Protein AF-A0A1B8J8S8-F1 (afdb_monomer_lite)

Structure (mmCIF, N/CA/C/O backbone):
data_AF-A0A1B8J8S8-F1
#
_entry.id   AF-A0A1B8J8S8-F1
#
loop_
_atom_site.group_PDB
_atom_site.id
_atom_site.type_symbol
_atom_site.label_atom_id
_atom_site.label_alt_id
_atom_site.label_comp_id
_atom_site.label_asym_id
_atom_site.label_entity_id
_atom_site.label_seq_id
_atom_site.pdbx_PDB_ins_code
_atom_site.Cartn_x
_atom_site.Cartn_y
_atom_site.Cartn_z
_atom_site.occupancy
_atom_site.B_iso_or_equiv
_atom_site.auth_seq_id
_atom_site.auth_comp_id
_atom_site.auth_asym_id
_atom_site.auth_atom_id
_atom_site.pdbx_PDB_model_num
ATOM 1 N N . MET A 1 1 ? 24.302 -2.175 -7.376 1.00 50.53 1 MET A N 1
ATOM 2 C CA . MET A 1 1 ? 23.815 -1.802 -8.724 1.00 50.53 1 MET A CA 1
ATOM 3 C C . MET A 1 1 ? 22.456 -1.138 -8.539 1.00 50.53 1 MET A C 1
ATOM 5 O O . MET A 1 1 ? 21.656 -1.695 -7.802 1.00 50.53 1 MET A O 1
ATOM 9 N N . MET A 1 2 ? 22.209 0.061 -9.077 1.00 64.69 2 MET A N 1
ATOM 10 C CA . MET A 1 2 ? 20.895 0.712 -8.927 1.00 64.69 2 MET A CA 1
ATOM 11 C C . MET A 1 2 ? 19.840 -0.065 -9.725 1.00 64.69 2 MET A C 1
ATOM 13 O O . MET A 1 2 ? 20.006 -0.259 -10.931 1.00 64.69 2 MET A O 1
ATOM 17 N N . ARG A 1 3 ? 18.771 -0.523 -9.061 1.00 68.88 3 ARG A N 1
ATOM 18 C CA . ARG A 1 3 ? 17.641 -1.195 -9.716 1.00 68.88 3 ARG A CA 1
ATOM 19 C C . ARG A 1 3 ? 16.879 -0.163 -10.546 1.00 68.88 3 ARG A C 1
ATOM 21 O O . ARG A 1 3 ? 16.390 0.829 -10.008 1.00 68.88 3 ARG A O 1
ATOM 28 N N . LYS A 1 4 ? 16.818 -0.372 -11.862 1.00 71.00 4 LYS A N 1
ATOM 29 C CA . LYS A 1 4 ? 15.980 0.448 -12.743 1.00 71.00 4 LYS A CA 1
ATOM 30 C C . LYS A 1 4 ? 14.515 0.136 -12.455 1.00 71.00 4 LYS A C 1
ATOM 32 O O . LYS A 1 4 ? 14.157 -1.027 -12.291 1.00 71.00 4 LYS A O 1
ATOM 37 N N . ILE A 1 5 ? 13.691 1.177 -12.407 1.00 74.31 5 ILE A N 1
ATOM 38 C CA . ILE A 1 5 ? 12.241 1.037 -12.289 1.00 74.31 5 ILE A CA 1
ATOM 39 C C . ILE A 1 5 ? 11.708 0.609 -13.663 1.00 74.31 5 ILE A C 1
ATOM 41 O O . ILE A 1 5 ? 11.978 1.314 -14.642 1.00 74.31 5 ILE A O 1
ATOM 45 N N . PRO A 1 6 ? 11.010 -0.531 -13.778 1.00 73.06 6 PRO A N 1
ATOM 46 C CA . PRO A 1 6 ? 10.432 -0.950 -15.047 1.00 73.06 6 PRO A CA 1
ATOM 47 C C . PRO A 1 6 ? 9.287 -0.007 -15.465 1.00 73.06 6 PRO A C 1
ATOM 49 O O . PRO A 1 6 ? 8.653 0.622 -14.608 1.00 73.06 6 PRO A O 1
ATOM 52 N N . PRO A 1 7 ? 9.015 0.118 -16.777 1.00 76.19 7 PRO A N 1
ATOM 53 C CA . PRO A 1 7 ? 7.851 0.857 -17.251 1.00 76.19 7 PRO A CA 1
ATOM 54 C C . PRO A 1 7 ? 6.560 0.206 -16.741 1.00 76.19 7 PRO A C 1
ATOM 56 O O . PRO A 1 7 ? 6.511 -1.003 -16.519 1.00 76.19 7 PRO A O 1
ATOM 59 N N . ILE A 1 8 ? 5.513 1.014 -16.560 1.00 75.50 8 ILE A N 1
ATOM 60 C CA . ILE A 1 8 ? 4.176 0.489 -16.253 1.00 75.50 8 ILE A CA 1
ATOM 61 C C . ILE A 1 8 ? 3.610 -0.162 -17.513 1.00 75.50 8 ILE A C 1
ATOM 63 O O . ILE A 1 8 ? 3.874 0.311 -18.621 1.00 75.50 8 ILE A O 1
ATOM 67 N N . SER A 1 9 ? 2.816 -1.216 -17.335 1.00 79.88 9 SER A N 1
ATOM 68 C CA . SER A 1 9 ? 1.978 -1.761 -18.400 1.00 79.88 9 SER A CA 1
ATOM 69 C C . SER A 1 9 ? 1.062 -0.677 -18.983 1.00 79.88 9 SER A C 1
ATOM 71 O O . SER A 1 9 ? 0.613 0.232 -18.283 1.00 79.88 9 SER A O 1
ATOM 73 N N . SER A 1 10 ? 0.806 -0.747 -20.288 1.00 79.56 10 SER A N 1
ATOM 74 C CA . SER A 1 10 ? 0.058 0.279 -21.029 1.00 79.56 10 SER A CA 1
ATOM 75 C C . SER A 1 10 ? -1.427 0.348 -20.668 1.00 79.56 10 SER A C 1
ATOM 77 O O . SER A 1 10 ? -2.108 1.285 -21.072 1.00 79.56 10 SER A O 1
ATOM 79 N N . ASP A 1 11 ? -1.943 -0.669 -19.978 1.00 85.69 11 ASP A N 1
ATOM 80 C CA . ASP A 1 11 ? -3.330 -0.745 -19.516 1.00 85.69 11 ASP A CA 1
ATOM 81 C C . ASP A 1 11 ? -3.577 0.026 -18.211 1.00 85.69 11 ASP A C 1
ATOM 83 O O . ASP A 1 11 ? -4.728 0.301 -17.873 1.00 85.69 11 ASP A O 1
ATOM 87 N N . ALA A 1 12 ? -2.512 0.369 -17.484 1.00 89.69 12 ALA A N 1
ATOM 88 C CA . ALA A 1 12 ? -2.607 1.049 -16.209 1.00 89.69 12 ALA A CA 1
ATOM 89 C C . ALA A 1 12 ? -3.148 2.466 -16.402 1.00 89.69 12 ALA A C 1
ATOM 91 O O . ALA A 1 12 ? -2.562 3.292 -17.109 1.00 89.69 12 ALA A O 1
ATOM 92 N N . THR A 1 13 ? -4.266 2.758 -15.746 1.00 92.69 13 THR A N 1
ATOM 93 C CA . THR A 1 13 ? -4.941 4.048 -15.888 1.00 92.69 13 THR A CA 1
ATOM 94 C C . THR A 1 13 ? -4.636 4.920 -14.684 1.00 92.69 13 THR A C 1
ATOM 96 O O . THR A 1 13 ? -4.799 4.485 -13.545 1.00 92.69 13 THR A O 1
ATOM 99 N N . LEU A 1 14 ? -4.207 6.164 -14.918 1.00 94.81 14 LEU A N 1
ATOM 100 C CA . LEU A 1 14 ? -4.001 7.129 -13.839 1.00 94.81 14 LEU A CA 1
ATOM 101 C C . LEU A 1 14 ? -5.339 7.408 -13.139 1.00 94.81 14 LEU A C 1
ATOM 103 O O . LEU A 1 14 ? -6.253 7.980 -13.729 1.00 94.81 14 LEU A O 1
ATOM 107 N N . PHE A 1 15 ? -5.430 7.016 -11.874 1.00 94.38 15 PHE A N 1
ATOM 108 C CA . PHE A 1 15 ? -6.580 7.253 -11.009 1.00 94.38 15 PHE A CA 1
ATOM 109 C C . PHE A 1 15 ? -6.502 8.627 -10.342 1.00 94.38 15 PHE A C 1
ATOM 111 O O . PHE A 1 15 ? -7.477 9.376 -10.326 1.00 94.38 15 PHE A O 1
ATOM 118 N N . ALA A 1 16 ? -5.336 8.967 -9.791 1.00 94.88 16 ALA A N 1
ATOM 119 C CA . ALA A 1 16 ? -5.105 10.240 -9.123 1.00 94.88 16 ALA A CA 1
ATOM 120 C C . ALA A 1 16 ? -3.614 10.587 -9.091 1.00 94.88 16 ALA A C 1
ATOM 122 O O . ALA A 1 16 ? -2.759 9.703 -9.082 1.00 94.88 16 ALA A O 1
ATOM 123 N N . SER A 1 17 ? -3.313 11.881 -9.007 1.00 94.12 17 SER A N 1
ATOM 124 C CA . SER A 1 17 ? -1.974 12.390 -8.722 1.00 94.12 17 SER A CA 1
ATOM 125 C C . SER A 1 17 ? -2.051 13.439 -7.619 1.00 94.12 17 SER A C 1
ATOM 127 O O . SER A 1 17 ? -2.980 14.249 -7.592 1.00 94.12 17 SER A O 1
ATOM 129 N N . THR A 1 18 ? -1.107 13.409 -6.682 1.00 93.12 18 THR A N 1
ATOM 130 C CA . THR A 1 18 ? -1.009 14.388 -5.597 1.00 93.12 18 THR A CA 1
ATOM 131 C C . THR A 1 18 ? 0.443 14.662 -5.245 1.00 93.12 18 THR A C 1
ATOM 133 O O . THR A 1 18 ? 1.294 13.775 -5.302 1.00 93.12 18 THR A O 1
ATOM 136 N N . GLN A 1 19 ? 0.721 15.891 -4.821 1.00 91.44 19 GLN A N 1
ATOM 137 C CA . GLN A 1 19 ? 2.005 16.262 -4.248 1.00 91.44 19 GLN A CA 1
ATOM 138 C C . GLN A 1 19 ? 1.862 16.351 -2.731 1.00 91.44 19 GLN A C 1
ATOM 140 O O . GLN A 1 19 ? 0.927 16.968 -2.222 1.00 91.44 19 GLN A O 1
ATOM 145 N N . ALA A 1 20 ? 2.763 15.703 -2.004 1.00 87.12 20 ALA A N 1
ATOM 146 C CA . ALA A 1 20 ? 2.714 15.655 -0.553 1.00 87.12 20 ALA A CA 1
ATOM 147 C C . ALA A 1 20 ? 4.122 15.583 0.040 1.00 87.12 20 ALA A C 1
ATOM 149 O O . ALA A 1 20 ? 4.992 14.866 -0.458 1.00 87.12 20 ALA A O 1
ATOM 150 N N . GLY A 1 21 ? 4.341 16.329 1.123 1.00 86.44 21 GLY A N 1
ATOM 151 C CA . GLY A 1 21 ? 5.507 16.124 1.977 1.00 86.44 21 GLY A CA 1
ATOM 152 C C . GLY A 1 21 ? 5.387 14.801 2.730 1.00 86.44 21 GLY A C 1
ATOM 153 O O . GLY A 1 21 ? 4.287 14.286 2.929 1.00 86.44 21 GLY A O 1
ATOM 154 N N . VAL A 1 22 ? 6.521 14.265 3.175 1.00 77.81 22 VAL A N 1
ATOM 155 C CA . VAL A 1 22 ? 6.576 12.999 3.927 1.00 77.81 22 VAL A CA 1
ATOM 156 C C . VAL A 1 22 ? 5.701 13.033 5.184 1.00 77.81 22 VAL A C 1
ATOM 158 O O . VAL A 1 22 ? 5.100 12.024 5.539 1.00 77.81 22 VAL A O 1
ATOM 161 N N . GLU A 1 23 ? 5.578 14.200 5.820 1.00 80.19 23 GLU A N 1
ATOM 162 C CA . GLU A 1 23 ? 4.766 14.375 7.029 1.00 80.19 23 GLU A CA 1
ATOM 163 C C . GLU A 1 23 ? 3.258 14.520 6.768 1.00 80.19 23 GLU A C 1
ATOM 165 O O . GLU A 1 23 ? 2.471 14.449 7.707 1.00 80.19 23 GLU A O 1
ATOM 170 N N . ASN A 1 24 ? 2.821 14.715 5.517 1.00 87.25 24 ASN A N 1
ATOM 171 C CA . ASN A 1 24 ? 1.416 14.987 5.197 1.00 87.25 24 ASN A CA 1
ATOM 172 C C . ASN A 1 24 ? 0.899 14.092 4.063 1.00 87.25 24 ASN A C 1
ATOM 174 O O . ASN A 1 24 ? 0.662 14.549 2.946 1.00 87.25 24 ASN A O 1
ATOM 178 N N . LEU A 1 25 ? 0.715 12.804 4.366 1.00 93.19 25 LEU A N 1
ATOM 179 C CA . LEU A 1 25 ? 0.261 11.780 3.413 1.00 93.19 25 LEU A CA 1
ATOM 180 C C . LEU A 1 25 ? -1.239 11.460 3.508 1.00 93.19 25 LEU A C 1
ATOM 182 O O . LEU A 1 25 ? -1.736 10.583 2.805 1.00 93.19 25 LEU A O 1
ATOM 186 N N . ASP A 1 26 ? -1.990 12.189 4.329 1.00 92.62 26 ASP A N 1
ATOM 187 C CA . ASP A 1 26 ? -3.390 11.881 4.639 1.00 92.62 26 ASP A CA 1
ATOM 188 C C . ASP A 1 26 ? -4.312 11.897 3.412 1.00 92.62 26 ASP A C 1
ATOM 190 O O . ASP A 1 26 ? -5.173 11.029 3.263 1.00 92.62 26 ASP A O 1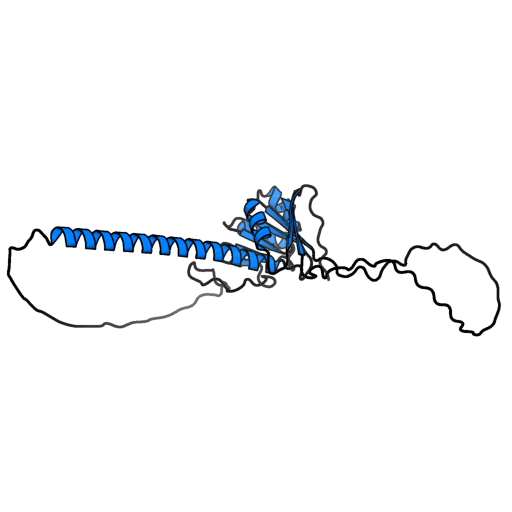
ATOM 194 N N . MET A 1 27 ? -4.137 12.868 2.508 1.00 93.00 27 MET A N 1
ATOM 195 C CA . MET A 1 27 ? -4.929 12.930 1.273 1.00 93.00 27 MET A CA 1
ATOM 196 C C . MET A 1 27 ? -4.617 11.751 0.345 1.00 93.00 27 MET A C 1
ATOM 198 O O . MET A 1 27 ? -5.530 11.155 -0.222 1.00 93.00 27 MET A O 1
ATOM 202 N N . LEU A 1 28 ? -3.340 11.378 0.229 1.00 96.25 28 LEU A N 1
ATOM 203 C CA . LEU A 1 28 ? -2.914 10.218 -0.551 1.00 96.25 28 LEU A CA 1
ATOM 204 C C . LEU A 1 28 ? -3.541 8.931 -0.004 1.00 96.25 28 LEU A C 1
ATOM 206 O O . LEU A 1 28 ? -4.107 8.160 -0.772 1.00 96.25 28 LEU A O 1
ATOM 210 N N . ILE A 1 29 ? -3.507 8.730 1.315 1.00 96.75 29 ILE A N 1
ATOM 211 C CA . ILE A 1 29 ? -4.096 7.553 1.966 1.00 96.75 29 ILE A CA 1
ATOM 212 C C . ILE A 1 29 ? -5.608 7.488 1.713 1.00 96.75 29 ILE A C 1
ATOM 214 O O . ILE A 1 29 ? -6.135 6.427 1.385 1.00 96.75 29 ILE A O 1
ATOM 218 N N . LYS A 1 30 ? -6.314 8.623 1.777 1.00 95.38 30 LYS A N 1
ATOM 219 C CA . LYS A 1 30 ? -7.746 8.682 1.437 1.00 95.38 30 LYS A CA 1
ATOM 220 C C . LYS A 1 30 ? -8.011 8.291 -0.017 1.00 95.38 30 LYS A C 1
ATOM 222 O O . LYS A 1 30 ? -8.957 7.551 -0.270 1.00 95.38 30 LYS A O 1
ATOM 227 N N . LEU A 1 31 ? -7.179 8.741 -0.958 1.00 96.69 31 LEU A N 1
ATOM 228 C CA . LEU A 1 31 ? -7.279 8.347 -2.368 1.00 96.69 31 LEU A CA 1
ATOM 229 C C . LEU A 1 31 ? -7.005 6.848 -2.561 1.00 96.69 31 LEU A C 1
ATOM 231 O O . LEU A 1 31 ? -7.722 6.192 -3.311 1.00 96.69 31 LEU A O 1
ATOM 235 N N . MET A 1 32 ? -6.022 6.290 -1.850 1.00 97.31 32 MET A N 1
ATOM 236 C CA . MET A 1 32 ? -5.747 4.851 -1.857 1.00 97.31 32 MET A CA 1
ATOM 237 C C . MET A 1 32 ? -6.961 4.047 -1.386 1.00 97.31 32 MET A C 1
ATOM 239 O O . MET A 1 32 ? -7.380 3.122 -2.074 1.00 97.31 32 MET A O 1
ATOM 243 N N . LEU A 1 33 ? -7.575 4.430 -0.264 1.00 95.94 33 LEU A N 1
ATOM 244 C CA . LEU A 1 33 ? -8.775 3.766 0.253 1.00 95.94 33 LEU A CA 1
ATOM 245 C C . LEU A 1 33 ? -9.971 3.919 -0.703 1.00 95.94 33 LEU A C 1
ATOM 247 O O . LEU A 1 33 ? -10.701 2.960 -0.941 1.00 95.94 33 LEU A O 1
ATOM 251 N N . ALA A 1 34 ? -10.143 5.101 -1.304 1.00 95.56 34 ALA A N 1
ATOM 252 C CA . ALA A 1 34 ? -11.209 5.371 -2.268 1.00 95.56 34 ALA A CA 1
ATOM 253 C C . ALA A 1 34 ? -11.059 4.596 -3.589 1.00 95.56 34 ALA A C 1
ATOM 255 O O . ALA A 1 34 ? -12.048 4.410 -4.294 1.00 95.56 34 ALA A O 1
ATOM 256 N N . SER A 1 35 ? -9.852 4.122 -3.922 1.00 95.19 35 SER A N 1
ATOM 257 C CA . SER A 1 35 ? -9.619 3.292 -5.112 1.00 95.19 35 SER A CA 1
ATOM 258 C C . SER A 1 35 ? -10.290 1.913 -5.035 1.00 95.19 35 SER A C 1
ATOM 260 O O . SER A 1 35 ? -10.428 1.242 -6.058 1.00 95.19 35 SER A O 1
ATOM 262 N N . GLY A 1 36 ? -10.678 1.468 -3.832 1.00 95.31 36 GLY A N 1
ATOM 263 C CA . GLY A 1 36 ? -11.250 0.141 -3.589 1.00 95.31 36 GLY A CA 1
ATOM 264 C C . GLY A 1 36 ? -10.253 -1.014 -3.734 1.00 95.31 36 GLY A C 1
ATOM 265 O O . GLY A 1 36 ? -10.650 -2.171 -3.634 1.00 95.31 36 GLY A O 1
ATOM 266 N N . LYS A 1 37 ? -8.969 -0.722 -3.974 1.00 97.31 37 LYS A N 1
ATOM 267 C CA . LYS A 1 37 ? -7.909 -1.724 -4.109 1.00 97.31 37 LYS A CA 1
ATOM 268 C C . LYS A 1 37 ? -7.347 -2.092 -2.743 1.00 97.31 37 LYS A C 1
ATOM 270 O O . LYS A 1 37 ? -7.268 -1.252 -1.848 1.00 97.31 37 LYS A O 1
ATOM 275 N N . ASN A 1 38 ? -6.926 -3.344 -2.602 1.00 97.38 38 ASN A N 1
ATOM 276 C CA . ASN A 1 38 ? -6.324 -3.847 -1.372 1.00 97.38 38 ASN A CA 1
ATOM 277 C C . ASN A 1 38 ? -4.841 -4.207 -1.535 1.00 97.38 38 ASN A C 1
ATOM 279 O O . ASN A 1 38 ? -4.126 -4.247 -0.538 1.00 97.38 38 ASN A O 1
ATOM 283 N N . ILE A 1 39 ? -4.354 -4.411 -2.764 1.00 98.38 39 ILE A N 1
ATOM 284 C CA . ILE A 1 39 ? -2.930 -4.633 -3.042 1.00 98.38 39 ILE A CA 1
ATOM 285 C C . ILE A 1 39 ? -2.314 -3.382 -3.676 1.00 98.38 39 ILE A C 1
ATOM 287 O O . ILE A 1 39 ? -2.661 -2.988 -4.788 1.00 98.38 39 ILE A O 1
ATOM 291 N N . PHE A 1 40 ? -1.360 -2.770 -2.982 1.00 98.38 40 PHE A N 1
ATOM 292 C CA . PHE A 1 40 ? -0.630 -1.583 -3.408 1.00 98.38 40 PHE A CA 1
ATOM 293 C C . PHE A 1 40 ? 0.814 -1.943 -3.764 1.00 98.38 40 PHE A C 1
ATOM 295 O O . PHE A 1 40 ? 1.648 -2.218 -2.899 1.00 98.38 40 PHE A O 1
ATOM 302 N N . LEU A 1 41 ? 1.125 -1.909 -5.056 1.00 97.69 41 LEU A N 1
ATOM 303 C CA . LEU A 1 41 ? 2.482 -2.056 -5.570 1.00 97.69 41 LEU A CA 1
ATOM 304 C C . LEU A 1 41 ? 3.180 -0.697 -5.469 1.00 97.69 41 LEU A C 1
ATOM 306 O O . LEU A 1 41 ? 2.682 0.293 -6.000 1.00 97.69 41 LEU A O 1
ATOM 310 N N . LEU A 1 42 ? 4.320 -0.620 -4.786 1.00 97.06 42 LEU A N 1
ATOM 311 C CA . LEU A 1 42 ? 5.023 0.641 -4.554 1.00 97.06 42 LEU A CA 1
ATOM 312 C C . LEU A 1 42 ? 6.244 0.751 -5.469 1.00 97.06 42 LEU A C 1
ATOM 314 O O . LEU A 1 42 ? 7.189 -0.035 -5.363 1.00 97.06 42 LEU A O 1
ATOM 318 N N . SER A 1 43 ? 6.238 1.773 -6.323 1.00 94.50 43 SER A N 1
ATOM 319 C CA . SER A 1 43 ? 7.296 2.076 -7.284 1.00 94.50 43 SER A CA 1
ATOM 320 C C . SER A 1 43 ? 8.013 3.369 -6.928 1.00 94.50 43 SER A C 1
ATOM 322 O O . SER A 1 43 ? 7.386 4.384 -6.637 1.00 94.50 43 SER A O 1
ATOM 324 N N . GLY A 1 44 ? 9.341 3.361 -6.969 1.00 92.62 44 GLY A N 1
ATOM 325 C CA . GLY A 1 44 ? 10.147 4.554 -6.724 1.00 92.62 44 GLY A CA 1
ATOM 326 C C . GLY A 1 44 ? 11.587 4.213 -6.369 1.00 92.62 44 GLY A C 1
ATOM 327 O O . GLY A 1 44 ? 11.895 3.087 -5.975 1.00 92.62 44 GLY A O 1
ATOM 328 N N . THR A 1 45 ? 12.480 5.191 -6.499 1.00 91.19 45 THR A N 1
ATOM 329 C CA . THR A 1 45 ? 13.915 5.025 -6.231 1.00 91.19 45 THR A CA 1
ATOM 330 C C . THR A 1 45 ? 14.204 4.653 -4.770 1.00 91.19 45 THR A C 1
ATOM 332 O O . THR A 1 45 ? 13.344 4.719 -3.887 1.00 91.19 45 THR A O 1
ATOM 335 N N . LEU A 1 46 ? 15.431 4.222 -4.468 1.00 88.50 46 LEU A N 1
ATOM 336 C CA . LEU A 1 46 ? 15.841 4.046 -3.072 1.00 88.50 46 LEU A CA 1
ATOM 337 C C . LEU A 1 46 ? 15.744 5.396 -2.339 1.00 88.50 46 LEU A C 1
ATOM 339 O O . LEU A 1 46 ? 16.149 6.421 -2.879 1.00 88.50 46 LEU A O 1
ATOM 343 N N . GLY A 1 47 ? 15.163 5.408 -1.138 1.00 87.69 47 GLY A N 1
ATOM 344 C CA . GLY A 1 47 ? 14.878 6.654 -0.415 1.00 87.69 47 GLY A CA 1
ATOM 345 C C . GLY A 1 47 ? 13.637 7.414 -0.910 1.00 87.69 47 GLY A C 1
ATOM 346 O O . GLY A 1 47 ? 13.282 8.440 -0.328 1.00 87.69 47 GLY A O 1
ATOM 347 N N . SER A 1 48 ? 12.902 6.896 -1.907 1.00 90.12 48 SER A N 1
ATOM 348 C CA . SER A 1 48 ? 11.637 7.482 -2.384 1.00 90.12 48 SER A CA 1
ATOM 349 C C . SER A 1 48 ? 10.484 7.416 -1.384 1.00 90.12 48 SER A C 1
ATOM 351 O O . SER A 1 48 ? 9.454 8.026 -1.642 1.00 90.12 48 SER A O 1
ATOM 353 N N . GLY A 1 49 ? 10.672 6.831 -0.198 1.00 91.81 49 GLY A N 1
ATOM 354 C CA . GLY A 1 49 ? 9.697 6.924 0.896 1.00 91.81 49 GLY A CA 1
ATOM 355 C C . GLY A 1 49 ? 8.593 5.873 0.825 1.00 91.81 49 GLY A C 1
ATOM 356 O O . GLY A 1 49 ? 7.543 6.061 1.421 1.00 91.81 49 GLY A O 1
ATOM 357 N N . LYS A 1 50 ? 8.828 4.758 0.121 1.00 94.25 50 LYS A N 1
ATOM 358 C CA . LYS A 1 50 ? 7.908 3.611 0.051 1.00 94.25 50 LYS A CA 1
ATOM 359 C C . LYS A 1 50 ? 7.560 3.075 1.445 1.00 94.25 50 LYS A C 1
ATOM 361 O O . LYS A 1 50 ? 6.399 3.118 1.831 1.00 94.25 50 LYS A O 1
ATOM 366 N N . THR A 1 51 ? 8.563 2.701 2.242 1.00 93.50 51 THR A N 1
ATOM 367 C CA . THR A 1 51 ? 8.359 2.292 3.643 1.00 93.50 51 THR A CA 1
ATOM 368 C C . THR A 1 51 ? 7.677 3.384 4.468 1.00 93.50 51 THR A C 1
ATOM 370 O O . THR A 1 51 ? 6.826 3.094 5.303 1.00 93.50 51 THR A O 1
ATOM 373 N N . THR A 1 52 ? 7.998 4.656 4.217 1.00 93.25 52 THR A N 1
ATOM 374 C CA . THR A 1 52 ? 7.369 5.778 4.926 1.00 93.25 52 THR A CA 1
ATOM 375 C C . THR A 1 52 ? 5.884 5.919 4.597 1.00 93.25 52 THR A C 1
ATOM 377 O O . THR A 1 52 ? 5.088 6.213 5.484 1.00 93.25 52 THR A O 1
ATOM 380 N N . LEU A 1 53 ? 5.484 5.643 3.355 1.00 95.19 53 LEU A N 1
ATOM 381 C CA . LEU A 1 53 ? 4.077 5.579 2.975 1.00 95.19 53 LEU A CA 1
ATOM 382 C C . LEU A 1 53 ? 3.346 4.457 3.723 1.00 95.19 53 LEU A C 1
ATOM 384 O O . LEU A 1 53 ? 2.250 4.687 4.229 1.00 95.19 53 LEU A O 1
ATOM 388 N N . VAL A 1 54 ? 3.965 3.278 3.863 1.00 95.62 54 VAL A N 1
ATOM 389 C CA . VAL A 1 54 ? 3.399 2.167 4.653 1.00 95.62 54 VAL A CA 1
ATOM 390 C C . VAL A 1 54 ? 3.236 2.568 6.122 1.00 95.62 54 VAL A C 1
ATOM 392 O O . VAL A 1 54 ? 2.172 2.369 6.707 1.00 95.62 54 VAL A O 1
ATOM 395 N N . GLN A 1 55 ? 4.255 3.194 6.718 1.00 92.75 55 GLN A N 1
ATOM 396 C CA . GLN A 1 55 ? 4.193 3.707 8.092 1.00 92.75 55 GLN A CA 1
ATOM 397 C C . GLN A 1 55 ? 3.057 4.723 8.276 1.00 92.75 55 GLN A C 1
ATOM 399 O O . GLN A 1 55 ? 2.307 4.635 9.249 1.00 92.75 55 GLN A O 1
ATOM 404 N N . ALA A 1 56 ? 2.908 5.666 7.343 1.00 93.19 56 ALA A N 1
ATOM 405 C CA . ALA A 1 56 ? 1.847 6.666 7.392 1.00 93.19 56 ALA A CA 1
ATOM 406 C C . ALA A 1 56 ? 0.456 6.031 7.252 1.00 93.19 56 ALA A C 1
ATOM 408 O O . ALA A 1 56 ? -0.457 6.383 7.998 1.00 93.19 56 ALA A O 1
ATOM 409 N N . PHE A 1 57 ? 0.302 5.050 6.360 1.00 95.38 57 PHE A N 1
ATOM 410 C CA . PHE A 1 57 ? -0.942 4.298 6.204 1.00 95.38 57 PHE A CA 1
ATOM 411 C C . PHE A 1 57 ? -1.329 3.550 7.488 1.00 95.38 57 PHE A C 1
ATOM 413 O O . PHE A 1 57 ? -2.466 3.652 7.951 1.00 95.38 57 PHE A O 1
ATOM 420 N N . LEU A 1 58 ? -0.371 2.865 8.117 1.00 93.81 58 LEU A N 1
ATOM 421 C CA . LEU A 1 58 ? -0.571 2.193 9.404 1.00 93.81 58 LEU A CA 1
ATOM 422 C C . LEU A 1 58 ? -0.995 3.166 10.506 1.00 93.81 58 LEU A C 1
ATOM 424 O O . LEU A 1 58 ? -1.923 2.881 11.263 1.00 93.81 58 LEU A O 1
ATOM 428 N N . ALA A 1 59 ? -0.328 4.318 10.599 1.00 91.38 59 ALA A N 1
ATOM 429 C CA . ALA A 1 59 ? -0.690 5.355 11.558 1.00 91.38 59 ALA A CA 1
ATOM 430 C C . ALA A 1 59 ? -2.119 5.863 11.313 1.00 91.38 59 ALA A C 1
ATOM 432 O O . ALA A 1 59 ? -2.889 6.008 12.264 1.00 91.38 59 ALA A O 1
ATOM 433 N N . HIS A 1 60 ? -2.495 6.066 10.048 1.00 92.31 60 HIS A N 1
ATOM 434 C CA . HIS A 1 60 ? -3.831 6.504 9.663 1.00 92.31 60 HIS A CA 1
ATOM 435 C C . HIS A 1 60 ? -4.911 5.507 10.104 1.00 92.31 60 HIS A C 1
ATOM 437 O O . HIS A 1 60 ? -5.845 5.906 10.799 1.00 92.31 60 HIS A O 1
ATOM 443 N N . ILE A 1 61 ? -4.767 4.215 9.783 1.00 90.00 61 ILE A N 1
ATOM 444 C CA . ILE A 1 61 ? -5.744 3.185 10.184 1.00 90.00 61 ILE A CA 1
ATOM 445 C C . ILE A 1 61 ? -5.861 3.093 11.709 1.00 90.00 61 ILE A C 1
ATOM 447 O O . ILE A 1 61 ? -6.968 3.169 12.245 1.00 90.00 61 ILE A O 1
ATOM 451 N N . ARG A 1 62 ? -4.736 3.034 12.432 1.00 87.38 62 ARG A N 1
ATOM 452 C CA . ARG A 1 62 ? -4.746 2.957 13.906 1.00 87.38 62 ARG A CA 1
ATOM 453 C C . ARG A 1 62 ? -5.433 4.160 14.547 1.00 87.38 62 ARG A C 1
ATOM 455 O O . ARG A 1 62 ? -6.117 4.022 15.561 1.00 87.38 62 ARG A O 1
ATOM 462 N N . ASN A 1 63 ? -5.250 5.351 13.980 1.00 88.12 63 ASN A N 1
ATOM 463 C CA . ASN A 1 63 ? -5.894 6.560 14.482 1.00 88.12 63 ASN A CA 1
ATOM 464 C C . ASN A 1 63 ? -7.412 6.530 14.249 1.00 88.12 63 ASN A C 1
ATOM 466 O O . ASN A 1 63 ? -8.159 6.954 15.135 1.00 88.12 63 ASN A O 1
ATOM 470 N N . GLN A 1 64 ? -7.878 5.983 13.121 1.00 86.06 64 GLN A N 1
ATOM 471 C CA . GLN A 1 64 ? -9.309 5.784 12.858 1.00 86.06 64 GLN A CA 1
ATOM 472 C C . GLN A 1 64 ? -9.931 4.806 13.863 1.00 86.06 64 GLN A C 1
ATOM 474 O O . GLN A 1 64 ? -10.965 5.107 14.461 1.00 86.06 64 GLN A O 1
ATOM 479 N N . GLU A 1 65 ? -9.271 3.677 14.125 1.00 85.56 65 GLU A N 1
ATOM 480 C CA . GLU A 1 65 ? -9.735 2.678 15.094 1.00 85.56 65 GLU A CA 1
ATOM 481 C C . GLU A 1 65 ? -9.818 3.249 16.512 1.00 85.56 65 GLU A C 1
ATOM 483 O O . GLU A 1 65 ? -10.857 3.134 17.166 1.00 85.56 65 GLU A O 1
ATOM 488 N N . LYS A 1 66 ? -8.763 3.934 16.974 1.00 84.81 66 LYS A N 1
ATOM 489 C CA . LYS A 1 66 ? -8.755 4.602 18.286 1.00 84.81 66 LYS A CA 1
ATOM 490 C C . LYS A 1 66 ? -9.872 5.633 18.403 1.00 84.81 66 LYS A C 1
ATOM 492 O O . LYS A 1 66 ? -10.563 5.673 19.418 1.00 84.81 66 LYS A O 1
ATOM 497 N N . SER A 1 67 ? -10.075 6.440 17.363 1.00 86.25 67 SER A N 1
ATOM 498 C CA . SER A 1 67 ? -11.132 7.457 17.335 1.00 86.25 67 SER A CA 1
ATOM 499 C C . SER A 1 67 ? -12.522 6.820 17.432 1.00 86.25 67 SER A C 1
ATOM 501 O O . SER A 1 67 ? -13.358 7.276 18.213 1.00 86.25 67 SER A O 1
ATOM 503 N N . ALA A 1 68 ? -12.751 5.716 16.714 1.00 84.31 68 ALA A N 1
ATOM 504 C CA . ALA A 1 68 ? -14.001 4.966 16.772 1.00 84.31 68 ALA A CA 1
ATOM 505 C C . ALA A 1 68 ? -14.243 4.317 18.147 1.00 84.31 68 ALA A C 1
ATOM 507 O O . ALA A 1 68 ? -15.373 4.334 18.638 1.00 84.31 68 ALA A O 1
ATOM 508 N N . GLN A 1 69 ? -13.205 3.769 18.790 1.00 85.31 69 GLN A N 1
ATOM 509 C CA . GLN A 1 69 ? -13.321 3.200 20.138 1.00 85.31 69 GLN A CA 1
ATOM 510 C C . GLN A 1 69 ? -13.606 4.276 21.188 1.00 85.31 69 GLN A C 1
ATOM 512 O O . GLN A 1 69 ? -14.523 4.116 21.992 1.00 85.31 69 GLN A O 1
ATOM 517 N N . ASN A 1 70 ? -12.901 5.408 21.129 1.00 87.50 70 ASN A N 1
ATOM 518 C CA . ASN A 1 70 ? -13.134 6.533 22.034 1.00 87.50 70 ASN A CA 1
ATOM 519 C C . ASN A 1 70 ? -14.572 7.056 21.920 1.00 87.50 70 ASN A C 1
ATOM 521 O O . ASN A 1 70 ? -15.218 7.303 22.936 1.00 87.50 70 ASN A O 1
ATOM 525 N N . LEU A 1 71 ? -15.111 7.148 20.700 1.00 90.38 71 LEU A N 1
ATOM 526 C CA . LEU A 1 71 ? -16.495 7.566 20.486 1.00 90.38 71 LEU A CA 1
ATOM 527 C C . LEU A 1 71 ? -17.508 6.558 21.059 1.00 90.38 71 LEU A C 1
ATOM 529 O O . LEU A 1 71 ? -18.530 6.955 21.618 1.00 90.38 71 LEU A O 1
ATOM 533 N N . LYS A 1 72 ? -17.239 5.248 20.960 1.00 90.81 72 LYS A N 1
ATOM 534 C CA . LYS A 1 72 ? -18.079 4.214 21.594 1.00 90.81 72 LYS A CA 1
ATOM 535 C C . LYS A 1 72 ? -18.077 4.348 23.116 1.00 90.81 72 LYS A C 1
ATOM 537 O O . LYS A 1 72 ? -19.148 4.282 23.715 1.00 90.81 72 LYS A O 1
ATOM 542 N N . ILE A 1 73 ? -16.907 4.566 23.718 1.00 89.62 73 ILE A N 1
ATOM 543 C CA . ILE A 1 73 ? -16.755 4.755 25.168 1.00 89.62 73 ILE A CA 1
ATOM 544 C C . ILE A 1 73 ? -17.531 5.994 25.627 1.00 89.62 73 ILE A C 1
ATOM 546 O O . ILE A 1 73 ? -18.375 5.880 26.511 1.00 89.62 73 ILE A O 1
ATOM 550 N N . GLN A 1 74 ? -17.352 7.137 24.959 1.00 90.06 74 GLN A N 1
ATOM 551 C CA . GLN A 1 74 ? -18.067 8.378 25.289 1.00 90.06 74 GLN A CA 1
ATOM 552 C C . GLN A 1 74 ? -19.593 8.218 25.207 1.00 90.06 74 GLN A C 1
ATOM 554 O O . GLN A 1 74 ? -20.321 8.672 26.088 1.00 90.06 74 GLN A O 1
ATOM 559 N N . ASN A 1 75 ? -20.094 7.520 24.182 1.00 89.81 75 ASN A N 1
ATOM 560 C CA . ASN A 1 75 ? -21.527 7.252 24.043 1.00 89.81 75 ASN A CA 1
ATOM 561 C C . ASN A 1 75 ? -22.068 6.313 25.137 1.00 89.81 75 ASN A C 1
ATOM 563 O O . ASN A 1 75 ? -23.218 6.457 25.559 1.00 89.81 75 ASN A O 1
ATOM 567 N N . LEU A 1 76 ? -21.270 5.345 25.597 1.00 91.50 76 LEU A N 1
ATOM 568 C CA . LEU A 1 76 ? -21.630 4.467 26.715 1.00 91.50 76 LEU A CA 1
ATOM 569 C C . LEU A 1 76 ? -21.655 5.235 28.042 1.00 91.50 76 LEU A C 1
ATOM 571 O O . LEU A 1 76 ? -22.591 5.074 28.823 1.00 91.50 76 LEU A O 1
ATOM 575 N N . GLU A 1 77 ? -20.670 6.102 28.277 1.00 92.75 77 GLU A N 1
ATOM 576 C CA . GLU A 1 77 ? -20.602 6.953 29.468 1.00 92.75 77 GLU A CA 1
ATOM 577 C C . GLU A 1 77 ? -21.786 7.924 29.543 1.00 92.75 77 GLU A C 1
ATOM 579 O O . GLU A 1 77 ? -22.438 8.004 30.586 1.00 92.75 77 GLU A O 1
ATOM 584 N N . ALA A 1 78 ? -22.136 8.579 28.429 1.00 90.12 78 ALA A N 1
ATOM 585 C CA . ALA A 1 78 ? -23.303 9.458 28.346 1.00 90.12 78 ALA A CA 1
ATOM 586 C C . ALA A 1 78 ? -24.612 8.709 28.665 1.00 90.12 78 ALA A C 1
ATOM 588 O O . ALA A 1 78 ? -25.413 9.160 29.484 1.00 90.12 78 ALA A O 1
ATOM 589 N N . ARG A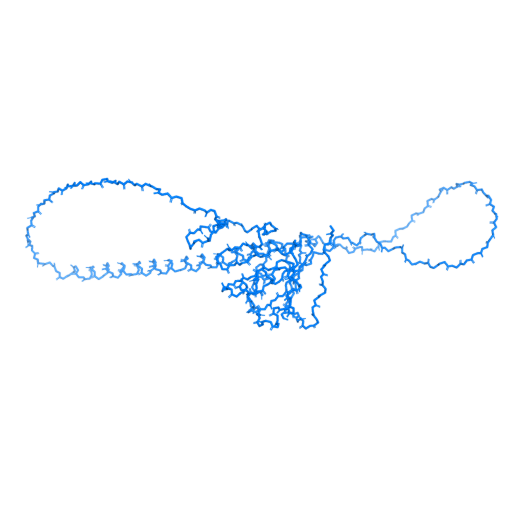 1 79 ? -24.796 7.505 28.102 1.00 89.75 79 ARG A N 1
ATOM 590 C CA . ARG A 1 79 ? -25.959 6.646 28.395 1.00 89.75 79 ARG A CA 1
ATOM 591 C C . ARG A 1 79 ? -26.048 6.243 29.866 1.00 89.75 79 ARG A C 1
ATOM 593 O O . ARG A 1 79 ? -27.145 6.208 30.422 1.00 89.75 79 ARG A O 1
ATOM 600 N N . ASN A 1 80 ? -24.915 5.938 30.493 1.00 88.69 80 ASN A N 1
ATOM 601 C CA . ASN A 1 80 ? -24.872 5.567 31.905 1.00 88.69 80 ASN A CA 1
ATOM 602 C C . ASN A 1 80 ? -25.195 6.763 32.818 1.00 88.69 80 ASN A C 1
ATOM 604 O O . ASN A 1 80 ? -25.909 6.592 33.807 1.00 88.69 80 ASN A O 1
ATOM 608 N N . GLN A 1 81 ? -24.739 7.974 32.478 1.00 86.00 81 GLN A N 1
ATOM 609 C CA . GLN A 1 81 ? -25.087 9.201 33.208 1.00 86.00 81 GLN A CA 1
ATOM 610 C C . GLN A 1 81 ? -26.585 9.535 33.099 1.00 86.00 81 GLN A C 1
ATOM 612 O O . GLN A 1 81 ? -27.222 9.854 34.109 1.00 86.00 81 GLN A O 1
ATOM 617 N N . ASP A 1 82 ? -27.179 9.378 31.913 1.00 86.75 82 ASP A N 1
ATOM 618 C CA . ASP A 1 82 ? -28.621 9.554 31.693 1.00 86.75 82 ASP A CA 1
ATOM 619 C C . ASP A 1 82 ? -29.463 8.528 32.472 1.00 86.75 82 ASP A C 1
ATOM 621 O O . ASP A 1 82 ? -30.520 8.850 33.021 1.00 86.75 82 ASP A O 1
ATOM 625 N N . ALA A 1 83 ? -29.003 7.276 32.547 1.00 82.31 83 ALA A N 1
ATOM 626 C CA . ALA A 1 83 ? -29.674 6.233 33.318 1.00 82.31 83 ALA A CA 1
ATOM 627 C C . ALA A 1 83 ? -29.620 6.515 34.831 1.00 82.31 83 ALA A C 1
ATOM 629 O O . ALA A 1 83 ? -30.634 6.390 35.520 1.00 82.31 83 ALA A O 1
ATOM 630 N N . GLN A 1 84 ? -28.468 6.956 35.348 1.00 79.94 84 GLN A N 1
ATOM 631 C CA . GLN A 1 84 ? -28.306 7.303 36.764 1.00 79.94 84 GLN A CA 1
ATOM 632 C C . GLN A 1 84 ? -29.120 8.539 37.167 1.00 79.94 84 GLN A C 1
ATOM 634 O O . GLN A 1 84 ? -29.695 8.564 38.255 1.00 79.94 84 GLN A O 1
ATOM 639 N N . THR A 1 85 ? -29.205 9.555 36.307 1.00 74.50 85 THR A N 1
ATOM 640 C CA . THR A 1 85 ? -30.031 10.749 36.562 1.00 74.50 85 THR A CA 1
ATOM 641 C C . THR A 1 85 ? -31.525 10.433 36.516 1.00 74.50 85 THR A C 1
ATOM 643 O O . THR A 1 85 ? -32.266 10.903 37.378 1.00 74.50 85 THR A O 1
ATOM 646 N N . LYS A 1 86 ? -31.976 9.567 35.596 1.00 75.12 86 LYS A N 1
ATOM 647 C CA . LYS A 1 86 ? -33.361 9.062 35.595 1.00 75.12 86 LYS A CA 1
ATOM 648 C C . LYS A 1 86 ? -33.691 8.235 36.838 1.00 75.12 86 LYS A C 1
ATOM 650 O O . LYS A 1 86 ? -34.767 8.425 37.393 1.00 75.12 86 LYS A O 1
ATOM 655 N N . SER A 1 87 ? -32.778 7.376 37.302 1.00 73.00 87 SER A N 1
ATOM 656 C CA . SER A 1 87 ? -32.981 6.588 38.529 1.00 73.00 87 SER A CA 1
ATOM 657 C C . SER A 1 87 ? -33.076 7.480 39.771 1.00 73.00 87 SER A C 1
ATOM 659 O O . SER A 1 87 ? -33.998 7.322 40.564 1.00 73.00 87 SER A O 1
ATOM 661 N N . LYS A 1 88 ? -32.199 8.488 39.894 1.00 72.31 88 LYS A N 1
ATOM 662 C CA . LYS A 1 88 ? -32.237 9.462 41.002 1.00 72.31 88 LYS A CA 1
ATOM 663 C C . LYS A 1 88 ? -33.503 10.326 40.999 1.00 72.31 88 LYS A C 1
ATOM 665 O O . LYS A 1 88 ? -34.029 10.627 42.065 1.00 72.31 88 LYS A O 1
ATOM 670 N N . ASN A 1 89 ? -34.005 10.704 39.821 1.00 64.44 89 ASN A N 1
ATOM 671 C CA . ASN A 1 89 ? -35.254 11.466 39.696 1.00 64.44 89 ASN A CA 1
ATOM 672 C C . ASN A 1 89 ? -36.509 10.608 39.936 1.00 64.44 89 ASN A C 1
ATOM 674 O O . ASN A 1 89 ? -37.526 11.122 40.391 1.00 64.44 89 ASN A O 1
ATOM 678 N N . ALA A 1 90 ? -36.457 9.307 39.639 1.00 60.00 90 ALA A N 1
ATOM 679 C CA . ALA A 1 90 ? -37.539 8.383 39.969 1.00 60.00 90 ALA A CA 1
ATOM 680 C C . ALA A 1 90 ? -37.624 8.145 41.488 1.00 60.00 90 ALA A C 1
ATOM 682 O O . ALA A 1 90 ? -38.716 8.226 42.050 1.00 60.00 90 ALA A O 1
ATOM 683 N N . GLU A 1 91 ? -36.483 7.952 42.160 1.00 59.28 91 GLU A N 1
ATOM 684 C CA . GLU A 1 91 ? -36.407 7.765 43.617 1.00 59.28 91 GLU A CA 1
ATOM 685 C C . GLU A 1 91 ? -36.863 9.009 44.398 1.00 59.28 91 GLU A C 1
ATOM 687 O O . GLU A 1 91 ? -37.618 8.879 45.365 1.00 59.28 91 GLU A O 1
ATOM 692 N N . SER A 1 92 ? -36.503 10.218 43.947 1.00 56.25 92 SER A N 1
ATOM 693 C CA . SER A 1 92 ? -36.976 11.467 44.563 1.00 56.25 92 SER A CA 1
ATOM 694 C C . SER A 1 92 ? -38.474 11.723 44.360 1.00 56.25 92 SER A C 1
ATOM 696 O O . SER A 1 92 ? -39.084 12.366 45.207 1.00 56.25 92 SER A O 1
ATOM 698 N N . SER A 1 93 ? -39.092 11.169 43.307 1.00 54.97 93 SER A N 1
ATOM 699 C CA . SER A 1 93 ? -40.553 11.218 43.109 1.00 54.97 93 SER A CA 1
ATOM 700 C C . SER A 1 93 ? -41.322 10.174 43.935 1.00 54.97 93 SER A C 1
ATOM 702 O O . SER A 1 93 ? -42.482 10.390 44.277 1.00 54.97 93 SER A O 1
ATOM 704 N N . SER A 1 94 ? -40.684 9.055 44.300 1.00 51.50 94 SER A N 1
ATOM 705 C CA . SER A 1 94 ? -41.277 8.030 45.176 1.00 51.50 94 SER A CA 1
ATOM 706 C C . SER A 1 94 ? -41.116 8.324 4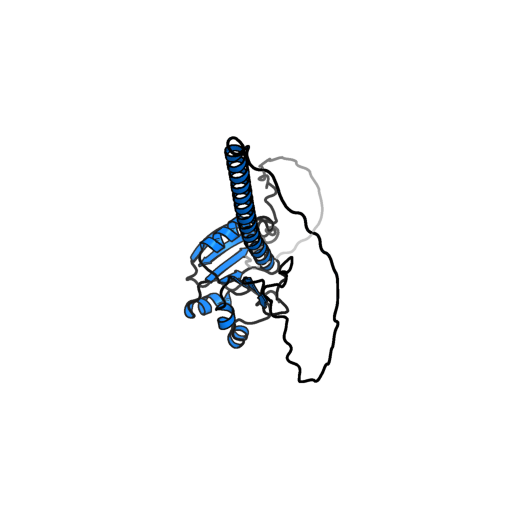6.673 1.00 51.50 94 SER A C 1
ATOM 708 O O . SER A 1 94 ? -41.894 7.825 47.487 1.00 51.50 94 SER A O 1
ATOM 710 N N . ALA A 1 95 ? -40.143 9.161 47.047 1.00 49.25 95 ALA A N 1
ATOM 711 C CA . ALA A 1 95 ? -39.893 9.540 48.438 1.00 49.25 95 ALA A CA 1
ATOM 712 C C . ALA A 1 95 ? -40.974 10.467 49.033 1.00 49.25 95 ALA A C 1
ATOM 714 O O . ALA A 1 95 ? -41.069 10.573 50.251 1.00 49.25 95 ALA A O 1
ATOM 715 N N . GLU A 1 96 ? -41.832 11.082 48.212 1.00 48.03 96 GLU A N 1
ATOM 716 C CA . GLU A 1 96 ? -42.912 11.970 48.678 1.00 48.03 96 GLU A CA 1
ATOM 717 C C . GLU A 1 96 ? -44.239 11.230 48.968 1.00 48.03 96 GLU A C 1
ATOM 719 O O . GLU A 1 96 ? -45.258 11.857 49.243 1.00 48.03 96 GLU A O 1
ATOM 724 N N . SER A 1 97 ? -44.259 9.887 48.940 1.00 47.28 97 SER A N 1
ATOM 725 C CA . SER A 1 97 ? -45.486 9.111 49.217 1.00 47.28 97 SER A CA 1
ATOM 726 C C . SER A 1 97 ? -45.332 7.869 50.104 1.00 47.28 97 SER A C 1
ATOM 728 O O . SER A 1 97 ? -46.282 7.098 50.219 1.00 47.28 97 SER A O 1
ATOM 730 N N . THR A 1 98 ? -44.204 7.678 50.801 1.00 44.38 98 THR A N 1
ATOM 731 C CA . THR A 1 98 ? -44.051 6.494 51.674 1.00 44.38 98 THR A CA 1
ATOM 732 C C . THR A 1 98 ? -43.402 6.806 53.024 1.00 44.38 98 THR A C 1
ATOM 734 O O . THR A 1 98 ? -42.398 6.217 53.410 1.00 44.38 98 THR A O 1
ATOM 737 N N . GLU A 1 99 ? -44.012 7.711 53.791 1.00 42.91 99 GLU A N 1
ATOM 738 C CA . GLU A 1 99 ? -43.856 7.746 55.251 1.00 42.91 99 GLU A CA 1
ATOM 739 C C . GLU A 1 99 ? -44.900 6.811 55.880 1.00 42.91 99 GLU A C 1
ATOM 741 O O . GLU A 1 99 ? -46.008 7.222 56.213 1.00 42.91 99 GLU A O 1
ATOM 746 N N . SER A 1 100 ? -44.594 5.513 55.954 1.00 45.09 100 SER A N 1
ATOM 747 C CA . SER A 1 100 ? -45.114 4.573 56.970 1.00 45.09 100 SER A CA 1
ATOM 748 C C . SER A 1 100 ? -44.682 3.143 56.648 1.00 45.09 100 SER A C 1
ATOM 750 O O . SER A 1 100 ? -45.340 2.425 55.903 1.00 45.09 100 SER A O 1
ATOM 752 N N . ASN A 1 101 ? -43.561 2.709 57.221 1.00 38.34 101 ASN A N 1
ATOM 753 C CA . ASN A 1 101 ? -43.529 1.565 58.137 1.00 38.34 101 ASN A CA 1
ATOM 754 C C . ASN A 1 101 ? -42.087 1.253 58.540 1.00 38.34 101 ASN A C 1
ATOM 756 O O . ASN A 1 101 ? -41.162 1.234 57.734 1.00 38.34 101 ASN A O 1
ATOM 760 N N . GLN A 1 102 ? -41.936 1.064 59.840 1.00 37.84 102 GLN A N 1
ATOM 761 C CA . GLN A 1 102 ? -40.698 0.930 60.585 1.00 37.84 102 GLN A CA 1
ATOM 762 C C . GLN A 1 102 ? -40.499 -0.541 60.986 1.00 37.84 102 GLN A C 1
ATOM 764 O O . GLN A 1 102 ? -41.486 -1.247 61.181 1.00 37.84 102 GLN A O 1
ATOM 769 N N . ALA A 1 103 ? -39.230 -0.910 61.213 1.00 35.56 103 ALA A N 1
ATOM 770 C CA . ALA A 1 103 ? -38.726 -2.158 61.813 1.00 35.56 103 ALA A CA 1
ATOM 771 C C . ALA A 1 103 ? -38.806 -3.406 60.895 1.00 35.56 103 ALA A C 1
ATOM 773 O O . ALA A 1 103 ? -39.735 -3.561 60.121 1.00 35.56 103 ALA A O 1
ATOM 774 N N . GLU A 1 104 ? -37.854 -4.343 60.869 1.00 35.28 104 GLU A N 1
ATOM 775 C CA . GLU A 1 104 ? -37.020 -4.858 61.955 1.00 35.28 104 GLU A CA 1
ATOM 776 C C . GLU A 1 104 ? -35.900 -5.779 61.403 1.00 35.28 104 GLU A C 1
ATOM 778 O O . GLU A 1 104 ? -36.007 -6.321 60.303 1.00 35.28 104 GLU A O 1
ATOM 783 N N . SER A 1 105 ? -34.901 -6.038 62.252 1.00 39.66 105 SER A N 1
ATOM 784 C CA . SER A 1 105 ? -33.955 -7.173 62.274 1.00 39.66 105 SER A CA 1
ATOM 785 C C . SER A 1 105 ? -32.533 -6.996 61.714 1.00 39.66 105 SER A C 1
ATOM 787 O O . SER A 1 105 ? -32.236 -7.040 60.523 1.00 39.66 105 SER A O 1
ATOM 789 N N . GLU A 1 106 ? -31.630 -6.873 62.686 1.00 42.53 106 GLU A N 1
ATOM 790 C CA . GLU A 1 106 ? -30.207 -7.182 62.651 1.00 42.53 106 GLU A CA 1
ATOM 791 C C . GLU A 1 106 ? -29.974 -8.693 62.459 1.00 42.53 106 GLU A C 1
ATOM 793 O O . GLU A 1 106 ? -30.676 -9.507 63.062 1.00 42.53 106 GLU A O 1
ATOM 798 N N . ARG A 1 107 ? -28.900 -9.079 61.755 1.00 36.47 107 ARG A N 1
ATOM 799 C CA . ARG A 1 107 ? -27.945 -10.081 62.267 1.00 36.47 107 ARG A CA 1
ATOM 800 C C . ARG A 1 107 ? -26.644 -10.124 61.464 1.00 36.47 107 ARG A C 1
ATOM 802 O O . ARG A 1 107 ? -26.623 -10.169 60.241 1.00 36.47 107 ARG A O 1
ATOM 809 N N . THR A 1 108 ? -25.570 -10.119 62.238 1.00 37.31 108 THR A N 1
ATOM 810 C CA . THR A 1 108 ? -24.152 -10.337 61.939 1.00 37.31 108 THR A CA 1
ATOM 811 C C . THR A 1 108 ? -23.845 -11.762 61.473 1.00 37.31 108 THR A C 1
ATOM 813 O O . THR A 1 108 ? -24.441 -12.683 62.021 1.00 37.31 108 THR A O 1
ATOM 816 N N . GLU A 1 109 ? -22.825 -11.955 60.623 1.00 39.59 109 GLU A N 1
ATOM 817 C CA . GLU A 1 109 ? -21.691 -12.866 60.897 1.00 39.59 109 GLU A CA 1
ATOM 818 C C . GLU A 1 109 ? -20.586 -12.810 59.823 1.00 39.59 109 GLU A C 1
ATOM 820 O O . GLU A 1 109 ? -20.781 -12.368 58.694 1.00 39.59 109 GLU A O 1
ATOM 825 N N . SER A 1 110 ? -19.391 -13.210 60.247 1.00 38.53 110 SER A N 1
ATOM 826 C CA . SER A 1 110 ? -18.065 -13.055 59.647 1.00 38.53 110 SER A CA 1
ATOM 827 C C . SER A 1 110 ? -17.371 -14.418 59.473 1.00 38.53 110 SER A C 1
ATOM 829 O O . SER A 1 110 ? -17.706 -15.339 60.212 1.00 38.53 110 SER A O 1
ATOM 831 N N . LYS A 1 111 ? -16.371 -14.509 58.567 1.00 37.69 111 LYS A N 1
ATOM 832 C CA . LYS A 1 111 ? -15.120 -15.344 58.572 1.00 37.69 111 LYS A CA 1
ATOM 833 C C . LYS A 1 111 ? -14.737 -15.832 57.159 1.00 37.69 111 LYS A C 1
ATOM 835 O O . LYS A 1 111 ? -15.589 -16.334 56.445 1.00 37.69 111 LYS A O 1
ATOM 840 N N . LEU A 1 112 ? -13.550 -15.474 56.639 1.00 38.16 112 LEU A N 1
ATOM 841 C CA . LEU A 1 112 ? -12.192 -16.082 56.763 1.00 38.16 112 LEU A CA 1
ATOM 842 C C . LEU A 1 112 ? -11.958 -17.333 55.880 1.00 38.16 112 LEU A C 1
ATOM 844 O O . LEU A 1 112 ? -12.602 -18.345 56.112 1.00 38.16 112 LEU A O 1
ATOM 848 N N . ALA A 1 113 ? -11.024 -17.221 54.910 1.00 36.06 113 ALA A N 1
ATOM 849 C CA . ALA A 1 113 ? -9.765 -18.006 54.751 1.00 36.06 113 ALA A CA 1
ATOM 850 C C . ALA A 1 113 ? -9.981 -19.356 54.009 1.00 36.06 113 ALA A C 1
ATOM 852 O O . ALA A 1 113 ? -11.046 -19.931 54.145 1.00 36.06 113 ALA A O 1
ATOM 853 N N . GLU A 1 114 ? -9.154 -19.929 53.122 1.00 36.94 114 GLU A N 1
ATOM 854 C CA . GLU A 1 114 ? -7.702 -20.038 52.855 1.00 36.94 114 GLU A CA 1
ATOM 855 C C . GLU A 1 114 ? -7.551 -20.567 51.392 1.00 36.94 114 GLU A C 1
ATOM 857 O O . GLU A 1 114 ? -8.432 -21.266 50.903 1.00 36.94 114 GLU A O 1
ATOM 862 N N . SER A 1 115 ? -6.613 -20.089 50.564 1.00 37.47 115 SER A N 1
ATOM 863 C CA . SER A 1 115 ? -5.295 -20.674 50.208 1.00 37.47 115 SER A CA 1
ATOM 864 C C . SER A 1 115 ? -5.272 -22.104 49.620 1.00 37.47 115 SER A C 1
ATOM 866 O O . SER A 1 115 ? -5.693 -23.043 50.285 1.00 37.47 115 SER A O 1
ATOM 868 N N . SER A 1 116 ? -4.659 -22.282 48.438 1.00 38.03 116 SER A N 1
ATOM 869 C CA . SER A 1 116 ? -3.870 -23.481 48.088 1.00 38.03 116 SER A CA 1
ATOM 870 C C . SER A 1 116 ? -3.030 -23.259 46.823 1.00 38.03 116 SER A C 1
ATOM 872 O O . SER A 1 116 ? -3.547 -22.921 45.760 1.00 38.03 116 SER A O 1
ATOM 874 N N . SER A 1 117 ? -1.731 -23.488 46.981 1.00 32.47 117 SER A N 1
ATOM 875 C CA . SER A 1 117 ? -0.640 -23.442 46.003 1.00 32.47 117 SER A CA 1
ATOM 876 C C . SER A 1 117 ? -0.610 -24.692 45.098 1.00 32.47 117 SER A C 1
ATOM 878 O O . SER A 1 117 ? -1.126 -25.732 45.485 1.00 32.47 117 SER A O 1
ATOM 880 N N . ALA A 1 118 ? -0.151 -24.537 43.848 1.00 36.12 118 ALA A N 1
ATOM 881 C CA . ALA A 1 118 ? 1.081 -25.100 43.252 1.00 36.12 118 ALA A CA 1
ATOM 882 C C . ALA A 1 118 ? 1.070 -26.607 42.922 1.00 36.12 118 ALA A C 1
ATOM 884 O O . ALA A 1 118 ? 0.827 -27.405 43.808 1.00 36.12 118 ALA A O 1
ATOM 885 N N . GLU A 1 119 ? 1.428 -26.976 41.680 1.00 32.00 119 GLU A N 1
ATOM 886 C CA . GLU A 1 119 ? 2.568 -27.873 41.395 1.00 32.00 119 GLU A CA 1
ATOM 887 C C . GLU A 1 119 ? 2.864 -27.966 39.879 1.00 32.00 119 GLU A C 1
ATOM 889 O O . GLU A 1 119 ? 1.979 -27.972 39.026 1.00 32.00 119 GLU A O 1
ATOM 894 N N . SER A 1 120 ? 4.158 -28.013 39.583 1.00 33.59 120 SER A N 1
ATOM 895 C CA . SER A 1 120 ? 4.868 -28.118 38.310 1.00 33.59 120 SER A CA 1
ATOM 896 C C . SER A 1 120 ? 5.261 -29.560 37.972 1.00 33.59 120 SER A C 1
ATOM 898 O O . SER A 1 120 ? 5.624 -30.296 38.880 1.00 33.59 120 SER A O 1
ATOM 900 N N . THR A 1 121 ? 5.386 -29.915 36.689 1.00 35.84 121 THR A N 1
ATOM 901 C CA . THR A 1 121 ? 6.383 -30.899 36.193 1.00 35.84 121 THR A CA 1
ATOM 902 C C . THR A 1 121 ? 6.705 -30.651 34.700 1.00 35.84 121 THR A C 1
ATOM 904 O O . THR A 1 121 ? 5.786 -30.289 33.962 1.00 35.84 121 THR A O 1
ATOM 907 N N . PRO A 1 122 ? 7.970 -30.807 34.237 1.00 46.62 122 PRO A N 1
ATOM 908 C CA . PRO A 1 122 ? 8.364 -30.582 32.835 1.00 46.62 122 PRO A CA 1
ATOM 909 C C . PRO A 1 122 ? 8.935 -31.821 32.085 1.00 46.62 122 PRO A C 1
ATOM 911 O O . PRO A 1 122 ? 9.296 -32.814 32.715 1.00 46.62 122 PRO A O 1
ATOM 914 N N . GLU A 1 123 ? 9.108 -31.638 30.756 1.00 35.56 123 GLU A N 1
ATOM 915 C CA . GLU A 1 123 ? 9.943 -32.367 29.748 1.00 35.56 123 GLU A CA 1
ATOM 916 C C . GLU A 1 123 ? 9.414 -33.713 29.159 1.00 35.56 123 GLU A C 1
ATOM 918 O O . GLU A 1 123 ? 8.672 -34.401 29.859 1.00 35.56 123 GLU A O 1
ATOM 923 N N . PRO A 1 124 ? 9.786 -34.159 27.915 1.00 45.75 124 PRO A N 1
ATOM 924 C CA . PRO A 1 124 ? 10.875 -33.673 27.040 1.00 45.75 124 PRO A CA 1
ATOM 925 C C . PRO A 1 124 ? 10.619 -33.497 25.510 1.00 45.75 124 PRO A C 1
ATOM 927 O O . PRO A 1 124 ? 9.760 -34.125 24.899 1.00 45.75 124 PRO A O 1
ATOM 930 N N . HIS A 1 125 ? 11.482 -32.660 24.912 1.00 38.12 125 HIS A N 1
ATOM 931 C CA . HIS A 1 125 ? 12.066 -32.620 23.548 1.00 38.12 125 HIS A CA 1
ATOM 932 C C . HIS A 1 125 ? 11.398 -33.289 22.314 1.00 38.12 125 HIS A C 1
ATOM 934 O O . HIS A 1 125 ? 11.360 -34.512 22.211 1.00 38.12 125 HIS A O 1
ATOM 940 N N . ALA A 1 126 ? 11.178 -32.493 21.246 1.00 30.95 126 ALA A N 1
ATOM 941 C CA . ALA A 1 126 ? 11.518 -32.870 19.858 1.00 30.95 126 ALA A CA 1
ATOM 942 C C . ALA A 1 126 ? 11.640 -31.660 18.894 1.00 30.95 126 ALA A C 1
ATOM 944 O O . ALA A 1 126 ? 10.710 -30.882 18.733 1.00 30.95 126 ALA A O 1
ATOM 945 N N . LEU A 1 127 ? 12.811 -31.581 18.248 1.00 29.62 127 LEU A N 1
ATOM 946 C CA . LEU A 1 127 ? 13.165 -31.008 16.936 1.00 29.62 127 LEU A CA 1
ATOM 947 C C . LEU A 1 127 ? 12.656 -29.617 16.484 1.00 29.62 127 LEU A C 1
ATOM 949 O O . LEU A 1 127 ? 11.493 -29.367 16.197 1.00 29.62 127 LEU A O 1
ATOM 953 N N . SER A 1 128 ? 13.654 -28.766 16.260 1.00 41.03 128 SER A N 1
ATOM 954 C CA . SER A 1 128 ? 13.685 -27.467 15.590 1.00 41.03 128 SER A CA 1
ATOM 955 C C . SER A 1 128 ? 12.888 -27.351 14.281 1.00 41.03 128 SER A C 1
ATOM 957 O O . SER A 1 128 ? 13.335 -27.816 13.231 1.00 41.03 128 SER A O 1
ATOM 959 N N . ALA A 1 129 ? 11.804 -26.576 14.327 1.00 33.75 129 ALA A N 1
ATOM 960 C CA . ALA A 1 129 ? 11.330 -25.759 13.214 1.00 33.75 129 ALA A CA 1
ATOM 961 C C . ALA A 1 129 ? 11.514 -24.286 13.612 1.00 33.75 129 ALA A C 1
ATOM 963 O O . ALA A 1 129 ? 11.022 -23.860 14.660 1.00 33.75 129 ALA A O 1
ATOM 964 N N . GLN A 1 130 ? 12.260 -23.515 12.814 1.00 37.56 130 GLN A N 1
ATOM 965 C CA . GLN A 1 130 ? 12.361 -22.062 12.975 1.00 37.56 130 GLN A CA 1
ATOM 966 C C . GLN A 1 130 ? 10.981 -21.449 12.727 1.00 37.56 130 GLN A C 1
ATOM 968 O O . GLN A 1 130 ? 10.611 -21.129 11.603 1.00 37.56 130 GLN A O 1
ATOM 973 N N . THR A 1 131 ? 10.210 -21.325 13.799 1.00 33.81 131 THR A N 1
ATOM 974 C CA . THR A 1 131 ? 8.900 -20.686 13.796 1.00 33.81 131 THR A CA 1
ATOM 975 C C . THR A 1 131 ? 9.130 -19.264 14.284 1.00 33.81 131 THR A C 1
ATOM 977 O O . THR A 1 131 ? 9.458 -19.050 15.450 1.00 33.81 131 THR A O 1
ATOM 980 N N . GLN A 1 132 ? 9.057 -18.292 13.374 1.00 44.66 132 GLN A N 1
ATOM 981 C CA . GLN A 1 132 ? 9.009 -16.883 13.759 1.00 44.66 132 GLN A CA 1
ATOM 982 C C . GLN A 1 132 ? 7.659 -16.575 14.426 1.00 44.66 132 GLN A C 1
ATOM 984 O O . GLN A 1 132 ? 6.677 -17.264 14.135 1.00 44.66 132 GLN A O 1
ATOM 989 N N . PRO A 1 133 ? 7.601 -15.592 15.346 1.00 36.59 133 PRO A N 1
ATOM 990 C CA . PRO A 1 133 ? 6.404 -15.326 16.129 1.00 36.59 133 PRO A CA 1
ATOM 991 C C . PRO A 1 133 ? 5.249 -14.936 15.209 1.00 36.59 133 PRO A C 1
ATOM 993 O O . PRO A 1 133 ? 5.247 -13.870 14.600 1.00 36.59 133 PRO A O 1
ATOM 996 N N . GLN A 1 134 ? 4.264 -15.824 15.123 1.00 33.44 134 GLN A N 1
ATOM 997 C CA . GLN A 1 134 ? 2.938 -15.497 14.625 1.00 33.44 134 GLN A CA 1
ATOM 998 C C . GLN A 1 134 ? 2.370 -14.389 15.521 1.00 33.44 134 GLN A C 1
ATOM 1000 O O . GLN A 1 134 ? 2.401 -14.502 16.751 1.00 33.44 134 GLN A O 1
ATOM 1005 N N . SER A 1 135 ? 1.888 -13.313 14.906 1.00 42.91 135 SER A N 1
ATOM 1006 C CA . SER A 1 135 ? 1.124 -12.250 15.554 1.00 42.91 135 SER A CA 1
ATOM 1007 C C . SER A 1 135 ? -0.093 -12.877 16.240 1.00 42.91 135 SER A C 1
ATOM 1009 O O . SER A 1 135 ? -1.062 -13.275 15.601 1.00 42.91 135 SER A O 1
ATOM 1011 N N . THR A 1 136 ? -0.046 -13.016 17.564 1.00 38.91 136 THR A N 1
ATOM 1012 C CA . THR A 1 136 ? -1.264 -13.308 18.327 1.00 38.91 136 THR A CA 1
ATOM 1013 C C . THR A 1 136 ? -2.132 -12.045 18.353 1.00 38.91 136 THR A C 1
ATOM 1015 O O . THR A 1 136 ? -1.573 -10.943 18.346 1.00 38.91 136 THR A O 1
ATOM 1018 N N . PRO A 1 137 ? -3.474 -12.163 18.420 1.00 46.38 137 PRO A N 1
ATOM 1019 C CA . PRO A 1 137 ? -4.385 -11.010 18.434 1.00 46.38 137 PRO A CA 1
ATOM 1020 C C . PRO A 1 137 ? -4.076 -9.964 19.519 1.00 46.38 137 PRO A C 1
ATOM 1022 O O . PRO A 1 137 ? -4.430 -8.800 19.359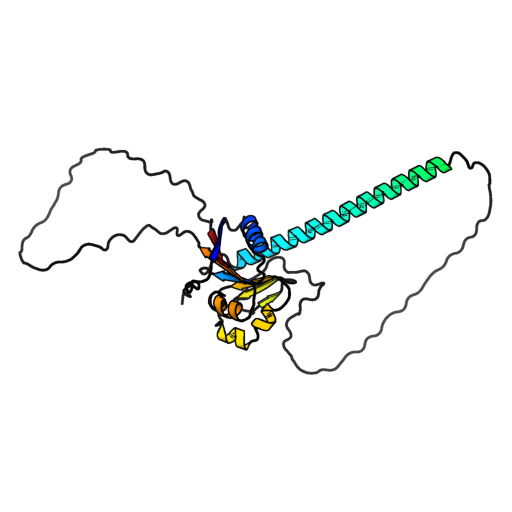 1.00 46.38 137 PRO A O 1
ATOM 1025 N N . ASP A 1 138 ? -3.384 -10.370 20.589 1.00 43.78 138 ASP A N 1
ATOM 1026 C CA . ASP A 1 138 ? -3.071 -9.539 21.755 1.00 43.78 138 ASP A CA 1
ATOM 1027 C C . ASP A 1 138 ? -1.639 -8.970 21.766 1.00 43.78 138 ASP A C 1
ATOM 1029 O O . ASP A 1 138 ? -1.257 -8.278 22.713 1.00 43.78 138 ASP A O 1
ATOM 1033 N N . THR A 1 139 ? -0.816 -9.228 20.741 1.00 43.31 139 THR A N 1
ATOM 1034 C CA . THR A 1 139 ? 0.528 -8.627 20.677 1.00 43.31 139 THR A CA 1
ATOM 1035 C C . THR A 1 139 ? 0.415 -7.147 20.295 1.00 43.31 139 THR A C 1
ATOM 1037 O O . THR A 1 139 ? -0.105 -6.844 19.217 1.00 43.31 139 THR A O 1
ATOM 1040 N N . PRO A 1 140 ? 0.927 -6.199 21.111 1.00 54.16 140 PRO A N 1
ATOM 1041 C CA . PRO A 1 140 ? 0.939 -4.792 20.739 1.00 54.16 140 PRO A CA 1
ATOM 1042 C C . PRO A 1 140 ? 1.727 -4.618 19.442 1.00 54.16 140 PRO A C 1
ATOM 1044 O O . PRO A 1 140 ? 2.926 -4.899 19.387 1.00 54.16 140 PRO A O 1
ATOM 1047 N N . LEU A 1 141 ? 1.047 -4.165 18.390 1.00 54.69 141 LEU A N 1
ATOM 1048 C CA . LEU A 1 141 ? 1.689 -3.917 17.108 1.00 54.69 141 LEU A CA 1
ATOM 1049 C C . LEU A 1 141 ? 2.841 -2.908 17.283 1.00 54.69 141 LEU A C 1
ATOM 1051 O O . LEU A 1 141 ? 2.702 -1.945 18.046 1.00 54.69 141 LEU A O 1
ATOM 1055 N N . PRO A 1 142 ? 3.965 -3.069 16.565 1.00 56.84 142 PRO A N 1
ATOM 1056 C CA . PRO A 1 142 ? 5.136 -2.219 16.742 1.00 56.84 142 PRO A CA 1
ATOM 1057 C C . PRO A 1 142 ? 4.808 -0.740 16.500 1.00 56.84 142 PRO A C 1
ATOM 1059 O O . PRO A 1 142 ? 3.987 -0.395 15.639 1.00 56.84 142 PRO A O 1
ATOM 1062 N N . ALA A 1 143 ? 5.474 0.140 17.260 1.00 56.22 143 ALA A N 1
ATOM 1063 C CA . ALA A 1 143 ? 5.265 1.590 17.219 1.00 56.22 143 ALA A CA 1
ATOM 1064 C C . ALA A 1 143 ? 5.459 2.175 15.809 1.00 56.22 143 ALA A C 1
ATOM 1066 O O . ALA A 1 143 ? 4.751 3.106 15.433 1.00 56.22 143 ALA A O 1
ATOM 1067 N N . PHE A 1 144 ? 6.351 1.573 15.017 1.00 63.12 144 PHE A N 1
ATOM 1068 C CA . PHE A 1 144 ? 6.614 1.931 13.627 1.00 63.12 144 PHE A CA 1
ATOM 1069 C C . PHE A 1 144 ? 6.872 0.667 12.801 1.00 63.12 144 PHE A C 1
ATOM 1071 O O . PHE A 1 144 ? 7.533 -0.257 13.277 1.00 63.12 144 PHE A O 1
ATOM 1078 N N . ALA A 1 145 ? 6.368 0.628 11.567 1.00 68.50 145 ALA A N 1
ATOM 1079 C CA . ALA A 1 145 ? 6.775 -0.390 10.602 1.00 68.50 145 ALA A CA 1
ATOM 1080 C C . ALA A 1 145 ? 8.226 -0.166 10.175 1.00 68.50 145 ALA A C 1
ATOM 1082 O O . ALA A 1 145 ? 8.674 0.970 10.038 1.00 68.50 145 ALA A O 1
ATOM 1083 N N . THR A 1 146 ? 8.958 -1.243 9.938 1.00 74.44 146 THR A N 1
ATOM 1084 C CA . THR A 1 146 ? 10.319 -1.222 9.395 1.00 74.44 146 THR A CA 1
ATOM 1085 C C . THR A 1 146 ? 10.331 -2.013 8.100 1.00 74.44 146 THR A C 1
ATOM 1087 O O . THR A 1 146 ? 9.527 -2.933 7.943 1.00 74.44 146 THR A O 1
ATOM 1090 N N . SER A 1 147 ? 11.221 -1.658 7.166 1.00 60.47 147 SER A N 1
ATOM 1091 C CA . SER A 1 147 ? 11.258 -2.373 5.892 1.00 60.47 147 SER A CA 1
ATOM 1092 C C . SER A 1 147 ? 11.603 -3.858 6.103 1.00 60.47 147 SER A C 1
ATOM 1094 O O . SER A 1 147 ? 12.622 -4.146 6.741 1.00 60.47 147 SER A O 1
ATOM 1096 N N . PRO A 1 148 ? 10.813 -4.793 5.545 1.00 74.62 148 PRO A N 1
ATOM 1097 C CA . PRO A 1 148 ? 11.072 -6.229 5.544 1.00 74.62 148 PRO A CA 1
ATOM 1098 C C . PRO A 1 148 ? 12.223 -6.651 4.608 1.00 74.62 148 PRO A C 1
ATOM 1100 O O . PRO A 1 148 ? 12.284 -7.784 4.151 1.00 74.62 148 PRO A O 1
ATOM 1103 N N . THR A 1 149 ? 13.197 -5.786 4.312 1.00 65.88 149 THR A N 1
ATOM 1104 C CA . THR A 1 149 ? 14.268 -6.095 3.341 1.00 65.88 149 THR A CA 1
ATOM 1105 C C . THR A 1 149 ? 15.054 -7.380 3.670 1.00 65.88 149 THR A C 1
ATOM 1107 O O . THR A 1 149 ? 15.585 -8.022 2.765 1.00 65.88 149 THR A O 1
ATOM 1110 N N . PHE A 1 150 ? 15.140 -7.758 4.954 1.00 65.69 150 PHE A N 1
ATOM 1111 C CA . PHE A 1 150 ? 15.797 -8.990 5.428 1.00 65.69 150 PHE A CA 1
ATOM 1112 C C . PHE A 1 150 ? 14.825 -10.113 5.836 1.00 65.69 150 PHE A C 1
ATOM 1114 O O . PHE A 1 150 ? 15.264 -11.238 6.064 1.00 65.69 150 PHE A O 1
ATOM 1121 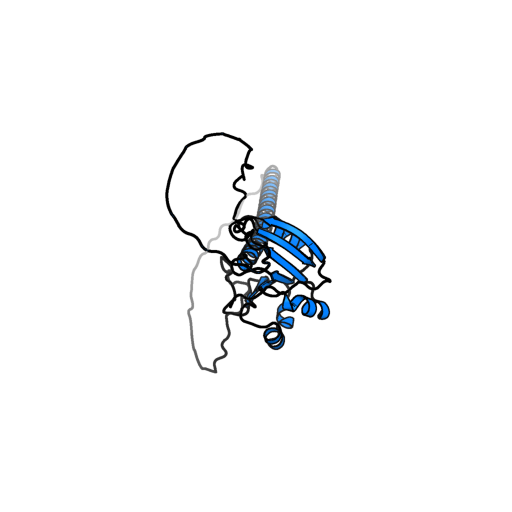N N . SER A 1 151 ? 13.527 -9.820 5.908 1.00 69.50 151 SER A N 1
ATOM 1122 C CA . SER A 1 151 ? 12.455 -10.752 6.267 1.00 69.50 151 SER A CA 1
ATOM 1123 C C . SER A 1 151 ? 11.336 -10.536 5.263 1.00 69.50 151 SER A C 1
ATOM 1125 O O . SER A 1 151 ? 10.657 -9.545 5.401 1.00 69.50 151 SER A O 1
ATOM 1127 N N . ILE A 1 152 ? 11.127 -11.413 4.278 1.00 75.31 152 ILE A N 1
ATOM 1128 C CA . ILE A 1 152 ? 10.271 -11.182 3.084 1.00 75.31 152 ILE A CA 1
ATOM 1129 C C . ILE A 1 152 ? 8.961 -10.404 3.337 1.00 75.31 152 ILE A C 1
ATOM 1131 O O . ILE A 1 152 ? 8.562 -9.599 2.492 1.00 75.31 152 ILE A O 1
ATOM 1135 N N . MET A 1 153 ? 8.295 -10.634 4.474 1.00 89.44 153 MET A N 1
ATOM 1136 C CA . MET A 1 153 ? 7.060 -9.960 4.863 1.00 89.44 153 MET A CA 1
ATOM 1137 C C . MET A 1 153 ? 7.033 -9.612 6.362 1.00 89.44 153 MET A C 1
ATOM 1139 O O . MET A 1 153 ? 7.474 -10.400 7.200 1.00 89.44 153 MET A O 1
ATOM 1143 N N . HIS A 1 154 ? 6.430 -8.469 6.699 1.00 91.12 154 HIS A N 1
ATOM 1144 C CA . HIS A 1 154 ? 5.917 -8.151 8.034 1.00 91.12 154 HIS A CA 1
ATOM 1145 C C . HIS A 1 154 ? 4.379 -8.073 8.032 1.00 91.12 154 HIS A C 1
ATOM 1147 O O . HIS A 1 154 ? 3.792 -7.492 7.120 1.00 91.12 154 HIS A O 1
ATOM 1153 N N . ASP A 1 155 ? 3.739 -8.618 9.071 1.00 91.31 155 ASP A N 1
ATOM 1154 C CA . ASP A 1 155 ? 2.300 -8.482 9.334 1.00 91.31 155 ASP A CA 1
ATOM 1155 C C . ASP A 1 155 ? 2.075 -7.516 10.505 1.00 91.31 155 ASP A C 1
ATOM 1157 O O . ASP A 1 155 ? 2.619 -7.690 11.598 1.00 91.31 155 ASP A O 1
ATOM 1161 N N . TYR A 1 156 ? 1.262 -6.490 10.263 1.00 90.44 156 TYR A N 1
ATOM 1162 C CA . TYR A 1 156 ? 0.881 -5.478 11.239 1.00 90.44 156 TYR A CA 1
ATOM 1163 C C . TYR A 1 156 ? -0.606 -5.552 11.616 1.00 90.44 156 TYR A C 1
ATOM 1165 O O . TYR A 1 156 ? -1.221 -4.514 11.859 1.00 90.44 156 TYR A O 1
ATOM 1173 N N . GLY A 1 157 ? -1.181 -6.755 11.670 1.00 87.44 157 GLY A N 1
ATOM 1174 C CA . GLY A 1 157 ? -2.574 -6.982 12.056 1.00 87.44 157 GLY A CA 1
ATOM 1175 C C . GLY A 1 157 ? -3.540 -6.728 10.901 1.00 87.44 157 GLY A C 1
ATOM 1176 O O . GLY A 1 157 ? -4.480 -5.953 11.047 1.00 87.44 157 GLY A O 1
ATOM 1177 N N . GLY A 1 158 ? -3.282 -7.341 9.740 1.00 90.62 158 GLY A N 1
ATOM 1178 C CA . GLY A 1 158 ? -4.093 -7.153 8.524 1.00 90.62 158 GLY A CA 1
ATOM 1179 C C . GLY A 1 158 ? -3.580 -6.049 7.593 1.00 90.62 158 GLY A C 1
ATOM 1180 O O . GLY A 1 158 ? -4.231 -5.696 6.608 1.00 90.62 158 GLY A O 1
ATOM 1181 N N . VAL A 1 159 ? -2.394 -5.512 7.884 1.00 94.88 159 VAL A N 1
ATOM 1182 C CA . VAL A 1 159 ? -1.596 -4.737 6.933 1.00 94.88 159 VAL A CA 1
ATOM 1183 C C . VAL A 1 159 ? -0.281 -5.472 6.723 1.00 94.88 159 VAL A C 1
ATOM 1185 O O . VAL A 1 159 ? 0.560 -5.528 7.620 1.00 94.88 159 VAL A O 1
ATOM 1188 N N . TYR A 1 160 ? -0.118 -6.034 5.534 1.00 95.56 160 TYR A N 1
ATOM 1189 C CA . TYR A 1 160 ? 1.024 -6.847 5.144 1.00 95.56 160 TYR A CA 1
ATOM 1190 C C . TYR A 1 160 ? 1.997 -6.008 4.328 1.00 95.56 160 TYR A C 1
ATOM 1192 O O . TYR A 1 160 ? 1.620 -5.388 3.333 1.00 95.56 160 TYR A O 1
ATOM 1200 N N . HIS A 1 161 ? 3.259 -5.985 4.731 1.00 95.44 161 HIS A N 1
ATOM 1201 C CA . HIS A 1 161 ? 4.316 -5.243 4.052 1.00 95.44 161 HIS A CA 1
ATOM 1202 C C . HIS A 1 161 ? 5.349 -6.224 3.514 1.00 95.44 161 HIS A C 1
ATOM 1204 O O . HIS A 1 161 ? 5.872 -7.032 4.272 1.00 95.44 161 HIS A O 1
ATOM 1210 N N . TYR A 1 162 ? 5.639 -6.140 2.219 1.00 95.00 162 TYR A N 1
ATOM 1211 C CA . TYR A 1 162 ? 6.617 -6.952 1.504 1.00 95.00 162 TYR A CA 1
ATOM 1212 C C . TYR A 1 162 ? 7.675 -6.037 0.886 1.00 95.00 162 TYR A C 1
ATOM 1214 O O . TYR A 1 162 ? 7.341 -4.972 0.357 1.00 95.00 162 TYR A O 1
ATOM 1222 N N . ASP A 1 163 ? 8.935 -6.465 0.897 1.00 92.62 163 ASP A N 1
ATOM 1223 C CA . ASP A 1 163 ? 10.021 -5.762 0.212 1.00 92.62 163 ASP A CA 1
ATOM 1224 C C . ASP A 1 163 ? 10.729 -6.697 -0.772 1.00 92.62 163 ASP A C 1
ATOM 1226 O O . ASP A 1 163 ? 11.473 -7.602 -0.393 1.00 92.62 163 ASP A O 1
ATOM 1230 N N . LEU A 1 164 ? 10.487 -6.464 -2.065 1.00 91.00 164 LEU A N 1
ATOM 1231 C CA . LEU A 1 164 ? 11.003 -7.285 -3.158 1.00 91.00 164 LEU A CA 1
ATOM 1232 C C . LEU A 1 164 ? 12.377 -6.836 -3.645 1.00 91.00 164 LEU A C 1
ATOM 1234 O O . LEU A 1 164 ? 12.834 -7.305 -4.688 1.00 91.00 164 LEU A O 1
ATOM 1238 N N . TYR A 1 165 ? 13.063 -5.930 -2.944 1.00 87.56 165 TYR A N 1
ATOM 1239 C CA . TYR A 1 165 ? 14.324 -5.372 -3.430 1.00 87.56 165 TYR A CA 1
ATOM 1240 C C . TYR A 1 165 ? 15.368 -6.448 -3.783 1.00 87.56 165 TYR A C 1
ATOM 1242 O O . TYR A 1 165 ? 16.020 -6.330 -4.825 1.00 87.56 165 TYR A O 1
ATOM 1250 N N . ASN A 1 166 ? 15.458 -7.509 -2.971 1.00 87.12 166 ASN A N 1
ATOM 1251 C CA . ASN A 1 166 ? 16.428 -8.604 -3.111 1.00 87.12 166 ASN A CA 1
ATOM 1252 C C . ASN A 1 166 ? 15.857 -9.897 -3.721 1.00 87.12 166 ASN A C 1
ATOM 1254 O O . ASN A 1 166 ? 16.584 -10.882 -3.820 1.00 87.12 166 ASN A O 1
ATOM 1258 N N . HIS A 1 167 ? 14.590 -9.906 -4.135 1.00 86.00 167 HIS A N 1
ATOM 1259 C CA . HIS A 1 167 ? 13.929 -11.083 -4.697 1.00 86.00 167 HIS A CA 1
ATOM 1260 C C . HIS A 1 167 ? 13.359 -10.775 -6.082 1.00 86.00 167 HIS A C 1
ATOM 1262 O O . HIS A 1 167 ? 12.892 -9.661 -6.350 1.00 86.00 167 HIS A O 1
ATOM 1268 N N . SER A 1 168 ? 13.389 -11.754 -6.986 1.00 86.19 168 SER A N 1
ATOM 1269 C CA . SER A 1 168 ? 12.648 -11.633 -8.237 1.00 86.19 168 SER A CA 1
ATOM 1270 C C . SER A 1 168 ? 11.164 -11.945 -8.014 1.00 86.19 168 SER A C 1
ATOM 1272 O O . SER A 1 168 ? 10.781 -12.604 -7.047 1.00 86.19 168 SER A O 1
ATOM 1274 N N . ALA A 1 169 ? 10.310 -11.472 -8.926 1.00 86.38 169 ALA A N 1
ATOM 1275 C CA . ALA A 1 169 ? 8.894 -11.827 -8.901 1.00 86.38 169 ALA A CA 1
ATOM 1276 C C . ALA A 1 169 ? 8.687 -13.345 -9.050 1.00 86.38 169 ALA A C 1
ATOM 1278 O O . ALA A 1 169 ? 7.798 -13.893 -8.411 1.00 86.38 169 ALA A O 1
ATOM 1279 N N . ALA A 1 170 ? 9.521 -14.018 -9.852 1.00 88.38 170 ALA A N 1
ATOM 1280 C CA . ALA A 1 170 ? 9.447 -15.462 -10.052 1.00 88.38 170 ALA A CA 1
ATOM 1281 C C . ALA A 1 170 ? 9.736 -16.229 -8.754 1.00 88.38 170 ALA A C 1
ATOM 1283 O O . ALA A 1 170 ? 8.916 -17.053 -8.359 1.00 88.38 170 ALA A O 1
ATOM 1284 N N . ASP A 1 171 ? 10.825 -15.881 -8.054 1.00 88.69 171 ASP A N 1
ATOM 1285 C CA . ASP A 1 171 ? 11.208 -16.541 -6.796 1.00 88.69 171 ASP A CA 1
ATOM 1286 C C . ASP A 1 171 ? 10.061 -16.494 -5.781 1.00 88.69 171 ASP A C 1
ATOM 1288 O O . ASP A 1 171 ? 9.728 -17.486 -5.145 1.00 88.69 171 ASP A O 1
ATOM 1292 N N . LEU A 1 172 ? 9.405 -15.340 -5.647 1.00 87.19 172 LEU A N 1
ATOM 1293 C CA . LEU A 1 172 ? 8.336 -15.180 -4.663 1.00 87.19 172 LEU A CA 1
ATOM 1294 C C . LEU A 1 172 ? 7.036 -15.868 -5.058 1.00 87.19 172 LEU A C 1
ATOM 1296 O O . LEU A 1 172 ? 6.308 -16.331 -4.182 1.00 87.19 172 LEU A O 1
ATOM 1300 N N . LEU A 1 173 ? 6.735 -15.962 -6.354 1.00 90.38 173 LEU A N 1
ATOM 1301 C CA . LEU A 1 173 ? 5.597 -16.753 -6.818 1.00 90.38 173 LEU A CA 1
ATOM 1302 C C . LEU A 1 173 ? 5.790 -18.232 -6.474 1.00 90.38 173 LEU A C 1
ATOM 1304 O O . LEU A 1 173 ? 4.849 -18.851 -5.984 1.00 90.38 173 LEU A O 1
ATOM 1308 N N . GLU A 1 174 ? 7.002 -18.768 -6.645 1.00 92.62 174 GLU A N 1
ATOM 1309 C CA . GLU A 1 174 ? 7.340 -20.138 -6.232 1.00 92.62 174 GLU A CA 1
ATOM 1310 C C . GLU A 1 174 ? 7.246 -20.334 -4.712 1.00 92.62 174 GLU A C 1
ATOM 1312 O O . GLU A 1 174 ? 6.871 -21.409 -4.249 1.00 92.62 174 GLU A O 1
ATOM 1317 N N . MET A 1 175 ? 7.517 -19.287 -3.931 1.00 90.69 175 MET A N 1
ATOM 1318 C CA . MET A 1 175 ? 7.365 -19.298 -2.471 1.00 90.69 175 MET A CA 1
ATOM 1319 C C . MET A 1 175 ? 5.910 -19.173 -1.986 1.00 90.69 175 MET A C 1
ATOM 1321 O O . MET A 1 175 ? 5.681 -19.190 -0.778 1.00 90.69 175 MET A O 1
ATOM 1325 N N . GLY A 1 176 ? 4.931 -19.050 -2.889 1.00 92.00 176 GLY A N 1
ATOM 1326 C CA . GLY A 1 176 ? 3.514 -18.957 -2.529 1.00 92.00 176 GLY A CA 1
ATOM 1327 C C . GLY A 1 176 ? 3.001 -17.530 -2.311 1.00 92.00 176 GLY A C 1
ATOM 1328 O O . GLY A 1 176 ? 1.988 -17.344 -1.641 1.00 92.00 176 GLY A O 1
ATOM 1329 N N . LEU A 1 177 ? 3.637 -16.505 -2.899 1.00 94.19 177 LEU A N 1
ATOM 1330 C CA . LEU A 1 177 ? 3.220 -15.099 -2.752 1.00 94.19 177 LEU A CA 1
ATOM 1331 C C . LEU A 1 177 ? 1.723 -14.867 -3.021 1.00 94.19 177 LEU A C 1
ATOM 1333 O O . LEU A 1 177 ? 1.106 -14.051 -2.341 1.00 94.19 177 LEU A O 1
ATOM 1337 N N . LEU A 1 178 ? 1.121 -15.570 -3.986 1.00 95.56 178 LEU A N 1
ATOM 1338 C CA . LEU A 1 178 ? -0.309 -15.420 -4.290 1.00 95.56 178 LEU A CA 1
ATOM 1339 C C . LEU A 1 178 ? -1.208 -15.868 -3.131 1.00 95.56 178 LEU A C 1
ATOM 1341 O O . LEU A 1 178 ? -2.250 -15.261 -2.896 1.00 95.56 178 LEU A O 1
ATOM 1345 N N . GLU A 1 179 ? -0.801 -16.894 -2.383 1.00 95.12 179 GLU A N 1
ATOM 1346 C CA . GLU A 1 179 ? -1.523 -17.345 -1.192 1.00 95.12 179 GLU A CA 1
ATOM 1347 C C . GLU A 1 179 ? -1.444 -16.281 -0.097 1.00 95.12 179 GLU A C 1
ATOM 1349 O O . GLU A 1 179 ? -2.452 -15.943 0.519 1.00 95.12 179 GLU A O 1
ATOM 1354 N N . TRP A 1 180 ? -0.270 -15.671 0.084 1.00 95.31 180 TRP A N 1
ATOM 1355 C CA . TRP A 1 180 ? -0.090 -14.587 1.051 1.00 95.31 180 TRP A CA 1
ATOM 1356 C C . TRP A 1 180 ? -0.909 -13.348 0.687 1.00 95.31 180 TRP A C 1
ATOM 1358 O O . TRP A 1 180 ? -1.534 -12.755 1.560 1.00 95.31 180 TRP A O 1
ATOM 1368 N N . LEU A 1 181 ? -0.950 -12.977 -0.596 1.00 96.81 181 LEU A N 1
ATOM 1369 C CA . LEU A 1 181 ? -1.755 -11.858 -1.103 1.00 96.81 181 LEU A CA 1
ATOM 1370 C C . LEU A 1 181 ? -3.267 -12.135 -1.081 1.00 96.81 181 LEU A C 1
ATOM 1372 O O . LEU A 1 181 ? -4.054 -11.213 -1.276 1.00 96.81 181 LEU A O 1
ATOM 1376 N N . SER A 1 182 ? -3.676 -13.388 -0.859 1.00 96.06 182 SER A N 1
ATOM 1377 C CA . SER A 1 182 ? -5.085 -13.766 -0.691 1.00 96.06 182 SER A CA 1
ATOM 1378 C C . SER A 1 182 ? -5.590 -13.569 0.739 1.00 96.06 182 SER A C 1
ATOM 1380 O O . SER A 1 182 ? -6.795 -13.671 0.974 1.00 96.06 182 SER A O 1
ATOM 1382 N N . ALA A 1 183 ? -4.699 -13.305 1.701 1.00 95.81 183 ALA A N 1
ATOM 1383 C CA . ALA A 1 183 ? -5.110 -12.997 3.063 1.00 95.81 183 ALA A CA 1
ATOM 1384 C C . ALA A 1 183 ? -5.969 -11.714 3.091 1.00 95.81 183 ALA A C 1
ATOM 1386 O O . ALA A 1 183 ? -5.721 -10.779 2.332 1.00 95.81 183 ALA A O 1
ATOM 1387 N N . PRO A 1 184 ? -7.004 -11.635 3.941 1.00 95.38 184 PRO A N 1
ATOM 1388 C CA . PRO A 1 184 ? -7.814 -10.429 4.041 1.00 95.38 184 PRO A CA 1
ATOM 1389 C C . PRO A 1 184 ? -7.001 -9.295 4.672 1.00 95.38 184 PRO A C 1
ATOM 1391 O O . PRO A 1 184 ? -6.439 -9.452 5.754 1.00 95.38 184 PRO A O 1
ATOM 1394 N N . GLY A 1 185 ? -6.980 -8.132 4.026 1.00 95.62 185 GLY A N 1
ATOM 1395 C CA . GLY A 1 185 ? -6.258 -6.968 4.528 1.00 95.62 185 GLY A CA 1
ATOM 1396 C C . GLY A 1 185 ? -5.716 -6.089 3.412 1.00 95.62 185 GLY A C 1
ATOM 1397 O O . GLY A 1 185 ? -6.109 -6.216 2.251 1.00 95.62 185 GLY A O 1
ATOM 1398 N N . PHE A 1 186 ? -4.808 -5.188 3.780 1.00 97.81 186 PHE A N 1
ATOM 1399 C CA . PHE A 1 186 ? -4.073 -4.352 2.836 1.00 97.81 186 PHE A CA 1
ATOM 1400 C C . PHE A 1 186 ? -2.657 -4.884 2.647 1.00 97.81 186 PHE A C 1
ATOM 1402 O O . PHE A 1 186 ? -1.947 -5.125 3.619 1.00 97.81 186 PHE A O 1
ATOM 1409 N N . HIS A 1 187 ? -2.222 -5.009 1.400 1.00 98.12 187 HIS A N 1
ATOM 1410 C CA . HIS A 1 187 ? -0.897 -5.506 1.048 1.00 98.12 187 HIS A CA 1
ATOM 1411 C C . HIS A 1 187 ? -0.091 -4.391 0.400 1.00 98.12 187 HIS A C 1
ATOM 1413 O O . HIS A 1 187 ? -0.540 -3.765 -0.555 1.00 98.12 187 HIS A O 1
ATOM 1419 N N . PHE A 1 188 ? 1.119 -4.165 0.890 1.00 98.19 188 PHE A N 1
ATOM 1420 C CA . PHE A 1 188 ? 2.052 -3.174 0.377 1.00 98.19 188 PHE A CA 1
ATOM 1421 C C . PHE A 1 188 ? 3.294 -3.880 -0.126 1.00 98.19 188 PHE A C 1
ATOM 1423 O O . PHE A 1 188 ? 4.048 -4.437 0.668 1.00 98.19 188 PHE A O 1
ATOM 1430 N N . VAL A 1 189 ? 3.517 -3.851 -1.435 1.00 97.00 189 VAL A N 1
ATOM 1431 C CA . VAL A 1 189 ? 4.630 -4.560 -2.069 1.00 97.00 189 VAL A CA 1
ATOM 1432 C C . VAL A 1 189 ? 5.625 -3.545 -2.614 1.00 97.00 189 VAL A C 1
ATOM 1434 O O . VAL A 1 189 ? 5.420 -2.972 -3.688 1.00 97.00 189 VAL A O 1
ATOM 1437 N N . GLU A 1 190 ? 6.711 -3.296 -1.883 1.00 95.31 190 GLU A N 1
ATOM 1438 C CA . GLU A 1 190 ? 7.809 -2.479 -2.399 1.00 95.31 190 GLU A CA 1
ATOM 1439 C C . GLU A 1 190 ? 8.498 -3.189 -3.555 1.00 95.31 190 GLU A C 1
ATOM 1441 O O . GLU A 1 190 ? 8.756 -4.384 -3.467 1.00 95.31 190 GLU A O 1
ATOM 1446 N N . TRP A 1 191 ? 8.814 -2.448 -4.623 1.00 93.38 191 TRP A N 1
ATOM 1447 C CA . TRP A 1 191 ? 9.430 -3.000 -5.839 1.00 93.38 191 TRP A CA 1
ATOM 1448 C C . TRP A 1 191 ? 8.559 -4.053 -6.542 1.00 93.38 191 TRP A C 1
ATOM 1450 O O . TRP A 1 191 ? 9.060 -4.994 -7.164 1.00 93.38 191 TRP A O 1
ATOM 1460 N N . GLY A 1 192 ? 7.238 -3.899 -6.414 1.00 93.19 192 GLY A N 1
ATOM 1461 C CA . GLY A 1 192 ? 6.238 -4.836 -6.912 1.00 93.19 192 GLY A CA 1
ATOM 1462 C C . GLY A 1 192 ? 5.804 -4.625 -8.363 1.00 93.19 192 GLY A C 1
ATOM 1463 O O . GLY A 1 192 ? 4.890 -5.307 -8.804 1.00 93.19 192 GLY A O 1
ATOM 1464 N N . GLU A 1 193 ? 6.405 -3.714 -9.132 1.00 92.69 193 GLU A N 1
ATOM 1465 C CA . GLU A 1 193 ? 5.919 -3.346 -10.475 1.00 92.69 193 GLU A CA 1
ATOM 1466 C C . GLU A 1 193 ? 5.836 -4.540 -11.433 1.00 92.69 193 GLU A C 1
ATOM 1468 O O . GLU A 1 193 ? 4.906 -4.641 -12.227 1.00 92.69 193 GLU A O 1
ATOM 1473 N N . ALA A 1 194 ? 6.774 -5.482 -11.311 1.00 91.06 194 ALA A N 1
ATOM 1474 C CA . ALA A 1 194 ? 6.796 -6.709 -12.107 1.00 91.06 194 ALA A CA 1
ATOM 1475 C C . ALA A 1 194 ? 5.594 -7.638 -11.841 1.00 91.06 194 ALA A C 1
ATOM 1477 O O . ALA A 1 194 ? 5.313 -8.520 -12.647 1.00 91.06 194 ALA A O 1
ATOM 1478 N N . LEU A 1 195 ? 4.878 -7.448 -10.729 1.00 92.88 195 LEU A N 1
ATOM 1479 C CA . LEU A 1 195 ? 3.680 -8.213 -10.391 1.00 92.88 195 LEU A CA 1
ATOM 1480 C C . LEU A 1 195 ? 2.412 -7.642 -11.033 1.00 92.88 195 LEU A C 1
ATOM 1482 O O . LEU A 1 195 ? 1.369 -8.284 -10.937 1.00 92.88 195 LEU A O 1
ATOM 1486 N N . TRP A 1 196 ? 2.470 -6.467 -11.677 1.00 94.50 196 TRP A N 1
ATOM 1487 C CA . TRP A 1 196 ? 1.284 -5.785 -12.204 1.00 94.50 196 TRP A CA 1
ATOM 1488 C C . TRP A 1 196 ? 0.430 -6.698 -13.083 1.00 94.50 196 TRP A C 1
ATOM 1490 O O . TRP A 1 196 ? -0.736 -6.929 -12.772 1.00 94.50 196 TRP A O 1
ATOM 1500 N N . ASP A 1 197 ? 0.994 -7.259 -14.150 1.00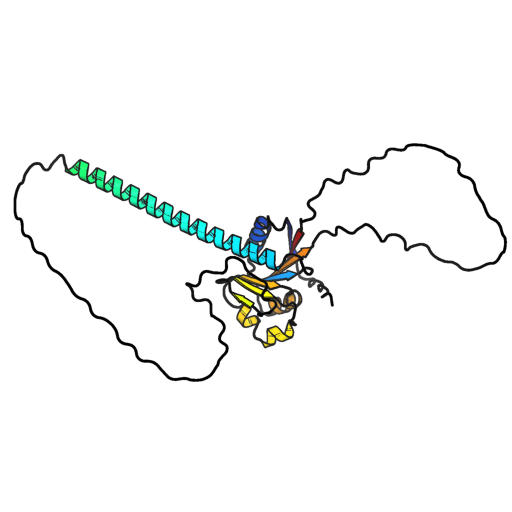 92.38 197 ASP A N 1
ATOM 1501 C CA . ASP A 1 197 ? 0.217 -8.108 -15.051 1.00 92.38 197 ASP A CA 1
ATOM 1502 C C . ASP A 1 197 ? -0.133 -9.446 -14.392 1.00 92.38 197 ASP A C 1
ATOM 1504 O O . ASP A 1 197 ? -1.232 -9.958 -14.578 1.00 92.38 197 ASP A O 1
ATOM 1508 N N . ILE A 1 198 ? 0.758 -10.004 -13.572 1.00 93.38 198 ILE A N 1
ATOM 1509 C CA . ILE A 1 198 ? 0.549 -11.305 -12.920 1.00 93.38 198 ILE A CA 1
ATOM 1510 C C . ILE A 1 198 ? -0.674 -11.253 -12.002 1.00 93.38 198 ILE A C 1
ATOM 1512 O O . ILE A 1 198 ? -1.577 -12.079 -12.113 1.00 93.38 198 ILE A O 1
ATOM 1516 N N . LEU A 1 199 ? -0.751 -10.235 -11.147 1.00 95.31 199 LEU A N 1
ATOM 1517 C CA . LEU A 1 199 ? -1.880 -10.035 -10.245 1.00 95.31 199 LEU A CA 1
ATOM 1518 C C . LEU A 1 199 ? -3.178 -9.754 -11.009 1.00 95.31 199 LEU A C 1
ATOM 1520 O O . LEU A 1 199 ? -4.230 -10.231 -10.593 1.00 95.31 199 LEU A O 1
ATOM 1524 N N . ARG A 1 200 ? -3.110 -9.063 -12.158 1.00 93.50 200 ARG A N 1
ATOM 1525 C CA . ARG A 1 200 ? -4.268 -8.874 -13.047 1.00 93.50 200 ARG A CA 1
ATOM 1526 C C . ARG A 1 200 ? -4.870 -10.195 -13.485 1.00 93.50 200 ARG A C 1
ATOM 1528 O O . ARG A 1 200 ? -6.067 -10.412 -13.327 1.00 93.50 200 ARG A O 1
ATOM 1535 N N . HIS A 1 201 ? -4.035 -11.045 -14.072 1.00 93.88 201 HIS A N 1
ATOM 1536 C CA . HIS A 1 201 ? -4.474 -12.300 -14.668 1.00 93.88 201 HIS A CA 1
ATOM 1537 C C . HIS A 1 201 ? -4.922 -13.302 -13.601 1.00 93.88 201 HIS A C 1
ATOM 1539 O O . HIS A 1 201 ? -5.794 -14.121 -13.868 1.00 93.88 201 HIS A O 1
ATOM 1545 N N . SER A 1 202 ? -4.389 -13.181 -12.384 1.00 95.38 202 SER A N 1
ATOM 1546 C CA . SER A 1 202 ? -4.792 -13.975 -11.223 1.00 95.38 202 SER A CA 1
ATOM 1547 C C . SER A 1 202 ? -6.035 -13.437 -10.493 1.00 95.38 202 SER A C 1
ATOM 1549 O O . SER A 1 202 ? -6.442 -14.027 -9.498 1.00 95.38 202 SER A O 1
ATOM 1551 N N . GLY A 1 203 ? -6.655 -12.346 -10.965 1.00 95.69 203 GLY A N 1
ATOM 1552 C CA . GLY A 1 203 ? -7.913 -11.823 -10.414 1.00 95.69 203 GLY A CA 1
ATOM 1553 C C . GLY A 1 203 ? -7.768 -10.945 -9.166 1.00 95.69 203 GLY A C 1
ATOM 1554 O O . GLY A 1 203 ? -8.749 -10.724 -8.462 1.00 95.69 203 GLY A O 1
ATOM 1555 N N . PHE A 1 204 ? -6.568 -10.436 -8.885 1.00 96.88 204 PHE A N 1
ATOM 1556 C CA . PHE A 1 204 ? -6.321 -9.565 -7.741 1.00 96.88 204 PHE A CA 1
ATOM 1557 C C . PHE A 1 204 ? -6.595 -8.091 -8.064 1.00 96.88 204 PHE A C 1
ATOM 1559 O O . PHE A 1 204 ? -6.073 -7.518 -9.033 1.00 96.88 204 PHE A O 1
ATOM 1566 N N . GLU A 1 205 ? -7.361 -7.456 -7.179 1.00 95.19 205 GLU A N 1
ATOM 1567 C CA . GLU A 1 205 ? -7.582 -6.014 -7.172 1.00 95.19 205 GLU A CA 1
ATOM 1568 C C . GLU A 1 205 ? -6.326 -5.294 -6.676 1.00 95.19 205 GLU A C 1
ATOM 1570 O O . GLU A 1 205 ? -5.893 -5.436 -5.533 1.00 95.19 205 GLU A O 1
ATOM 1575 N N . ARG A 1 206 ? -5.721 -4.497 -7.555 1.00 96.81 206 ARG A N 1
ATOM 1576 C CA . ARG A 1 206 ? -4.436 -3.851 -7.292 1.00 96.81 206 ARG A CA 1
ATOM 1577 C C . ARG A 1 206 ? -4.405 -2.402 -7.749 1.00 96.81 206 ARG A C 1
ATOM 1579 O O . ARG A 1 206 ? -5.133 -2.019 -8.662 1.00 96.81 206 ARG A O 1
ATOM 1586 N N . ALA A 1 207 ? -3.517 -1.637 -7.135 1.00 97.69 207 ALA A N 1
ATOM 1587 C CA . ALA A 1 207 ? -3.086 -0.328 -7.590 1.00 97.69 207 ALA A CA 1
ATOM 1588 C C . ALA A 1 207 ? -1.557 -0.250 -7.577 1.00 97.69 207 ALA A C 1
ATOM 1590 O O . ALA A 1 207 ? -0.888 -0.895 -6.769 1.00 97.69 207 ALA A O 1
ATOM 1591 N N . LEU A 1 208 ? -1.002 0.574 -8.457 1.00 97.56 208 LEU A N 1
ATOM 1592 C CA . LEU A 1 208 ? 0.409 0.928 -8.472 1.00 97.56 208 LEU A CA 1
ATOM 1593 C C . LEU A 1 208 ? 0.545 2.359 -7.968 1.00 97.56 208 LEU A C 1
ATOM 1595 O O . LEU A 1 208 ? -0.078 3.267 -8.507 1.00 97.56 208 LEU A O 1
ATOM 1599 N N . ILE A 1 209 ? 1.393 2.566 -6.969 1.00 97.38 209 ILE A N 1
ATOM 1600 C CA . ILE A 1 209 ? 1.722 3.886 -6.442 1.00 97.38 209 ILE A CA 1
ATOM 1601 C C . ILE A 1 209 ? 3.144 4.216 -6.863 1.00 97.38 209 ILE A C 1
ATOM 1603 O O . ILE A 1 209 ? 4.111 3.643 -6.355 1.00 97.38 209 ILE A O 1
ATOM 1607 N N . ARG A 1 210 ? 3.276 5.152 -7.798 1.00 95.50 210 ARG A N 1
ATOM 1608 C CA . ARG A 1 210 ? 4.564 5.700 -8.214 1.00 95.50 210 ARG A CA 1
ATOM 1609 C C . ARG A 1 210 ? 4.914 6.894 -7.341 1.00 95.50 210 ARG A C 1
ATOM 1611 O O . ARG A 1 210 ? 4.136 7.836 -7.250 1.00 95.50 210 ARG A O 1
ATOM 1618 N N . ILE A 1 211 ? 6.096 6.851 -6.733 1.00 94.75 211 ILE A N 1
ATOM 1619 C CA . ILE A 1 211 ? 6.630 7.908 -5.879 1.00 94.75 211 ILE A CA 1
ATOM 1620 C C . ILE A 1 211 ? 7.852 8.530 -6.548 1.00 94.75 211 ILE A C 1
ATOM 1622 O O . ILE A 1 211 ? 8.893 7.881 -6.702 1.00 94.75 211 ILE A O 1
ATOM 1626 N N . THR A 1 212 ? 7.731 9.806 -6.894 1.00 93.19 212 THR A N 1
ATOM 1627 C CA . THR A 1 212 ? 8.771 10.586 -7.566 1.00 93.19 212 THR A CA 1
ATOM 1628 C C . THR A 1 212 ? 9.237 11.714 -6.652 1.00 93.19 212 THR A C 1
ATOM 1630 O O . THR A 1 212 ? 8.433 12.510 -6.167 1.00 93.19 212 THR A O 1
ATOM 1633 N N . ILE A 1 213 ? 10.548 11.789 -6.417 1.00 89.75 213 ILE A N 1
ATOM 1634 C CA . ILE A 1 213 ? 11.175 12.929 -5.740 1.00 89.75 213 ILE A CA 1
ATOM 1635 C C . ILE A 1 213 ? 11.489 13.979 -6.820 1.00 89.75 213 ILE A C 1
ATOM 1637 O O . ILE A 1 213 ? 12.108 13.614 -7.823 1.00 89.75 213 ILE A O 1
ATOM 1641 N N . PRO A 1 214 ? 11.085 15.251 -6.663 1.00 82.06 214 PRO A N 1
ATOM 1642 C CA . PRO A 1 214 ? 11.507 16.323 -7.552 1.00 82.06 214 PRO A CA 1
ATOM 1643 C C . PRO A 1 214 ? 13.033 16.404 -7.562 1.00 82.06 214 PRO A C 1
ATOM 1645 O O . PRO A 1 214 ? 13.666 16.523 -6.514 1.00 82.06 214 PRO A O 1
ATOM 1648 N N . ASN A 1 215 ? 13.638 16.323 -8.744 1.00 69.69 215 ASN A N 1
ATOM 1649 C CA . ASN A 1 215 ? 15.077 16.506 -8.879 1.00 69.69 215 ASN A CA 1
ATOM 1650 C C . ASN A 1 215 ? 15.454 17.937 -8.469 1.00 69.69 215 ASN A C 1
ATOM 1652 O O . ASN A 1 215 ? 15.004 18.898 -9.085 1.00 69.69 215 ASN A O 1
ATOM 1656 N N . THR A 1 216 ? 16.362 18.078 -7.505 1.00 53.84 216 THR A N 1
ATOM 1657 C CA . THR A 1 216 ? 17.105 19.326 -7.252 1.00 53.84 216 THR A CA 1
ATOM 1658 C C . THR A 1 216 ? 18.281 19.528 -8.212 1.00 53.84 216 THR A C 1
ATOM 1660 O O . THR A 1 216 ? 19.038 20.479 -8.054 1.00 53.84 216 THR A O 1
ATOM 1663 N N . GLN A 1 217 ? 18.445 18.672 -9.223 1.00 49.59 217 GLN A N 1
ATOM 1664 C CA . GLN A 1 217 ? 19.534 18.757 -10.195 1.00 49.59 217 GLN A CA 1
ATOM 1665 C C . GLN A 1 217 ? 18.989 18.958 -11.612 1.00 49.59 217 GLN A C 1
ATOM 1667 O O . GLN A 1 217 ? 18.704 18.006 -12.334 1.00 49.59 217 GLN A O 1
ATOM 1672 N N . ASN A 1 218 ? 18.843 20.234 -11.970 1.00 41.44 218 ASN A N 1
ATOM 1673 C CA . ASN A 1 218 ? 18.977 20.756 -13.331 1.00 41.44 218 ASN A CA 1
ATOM 1674 C C . ASN A 1 218 ? 19.921 21.973 -13.264 1.00 41.44 218 ASN A C 1
ATOM 1676 O O . ASN A 1 218 ? 19.570 23.101 -13.591 1.00 41.44 218 ASN A O 1
ATOM 1680 N N . LEU A 1 219 ? 21.123 21.736 -12.746 1.00 45.56 219 LEU A N 1
ATOM 1681 C CA . LEU A 1 219 ? 22.320 22.537 -12.973 1.00 45.56 219 LEU A CA 1
ATOM 1682 C C . LEU A 1 219 ? 23.363 21.499 -13.400 1.00 45.56 219 LEU A C 1
ATOM 1684 O O . LEU A 1 219 ? 23.536 20.506 -12.707 1.00 45.56 219 LEU A O 1
ATOM 1688 N N . ASP A 1 220 ? 23.982 21.696 -14.559 1.00 42.84 220 ASP A N 1
ATOM 1689 C CA . ASP A 1 220 ? 24.962 20.804 -15.200 1.00 42.84 220 ASP A CA 1
ATOM 1690 C C . ASP A 1 220 ? 24.391 19.653 -16.051 1.00 42.84 220 ASP A C 1
ATOM 1692 O O . ASP A 1 220 ? 24.485 18.474 -15.719 1.00 42.84 220 ASP A O 1
ATOM 1696 N N . SER A 1 221 ? 23.852 19.993 -17.226 1.00 42.94 221 SER A N 1
ATOM 1697 C CA . SER A 1 221 ? 24.245 19.365 -18.509 1.00 42.94 221 SER A CA 1
ATOM 1698 C C . SER A 1 221 ? 23.443 19.936 -19.683 1.00 42.94 221 SER A C 1
ATOM 1700 O O . SER A 1 221 ? 22.630 19.257 -20.297 1.00 42.94 221 SER A O 1
ATOM 1702 N N . ASP A 1 222 ? 23.728 21.187 -20.045 1.00 37.28 222 ASP A N 1
ATOM 1703 C CA . ASP A 1 222 ? 23.477 21.658 -21.410 1.00 37.28 222 ASP A CA 1
ATOM 1704 C C . ASP A 1 222 ? 24.734 22.335 -21.966 1.00 37.28 222 ASP A C 1
ATOM 1706 O O . ASP A 1 222 ? 24.897 23.553 -21.954 1.00 37.28 222 ASP A O 1
ATOM 1710 N N . LYS A 1 223 ? 25.694 21.495 -22.365 1.00 40.59 223 LYS A N 1
ATOM 1711 C CA . LYS A 1 223 ? 26.717 21.807 -23.371 1.00 40.59 223 LYS A CA 1
ATOM 1712 C C . LYS A 1 223 ? 27.099 20.517 -24.086 1.00 40.59 223 LYS A C 1
ATOM 1714 O O . LYS A 1 223 ? 28.176 19.968 -23.874 1.00 40.59 223 LYS A O 1
ATOM 1719 N N . SER A 1 224 ? 26.217 20.028 -24.948 1.00 38.31 224 SER A N 1
ATOM 1720 C CA . SER A 1 224 ? 26.625 19.088 -25.993 1.00 38.31 224 SER A CA 1
ATOM 1721 C C . SER A 1 224 ? 25.681 19.121 -27.188 1.00 38.31 224 SER A C 1
ATOM 1723 O O . SER A 1 224 ? 25.066 18.113 -27.511 1.00 38.31 224 SER A O 1
ATOM 1725 N N . THR A 1 225 ? 25.628 20.254 -27.884 1.00 34.38 225 THR A N 1
ATOM 1726 C CA . THR A 1 225 ? 25.337 20.279 -29.322 1.00 34.38 225 THR A CA 1
ATOM 1727 C C . THR A 1 225 ? 26.047 21.467 -29.960 1.00 34.38 225 THR A C 1
ATOM 1729 O O . THR A 1 225 ? 25.491 22.555 -30.024 1.00 34.38 225 THR A O 1
ATOM 1732 N N . GLU A 1 226 ? 27.256 21.263 -30.478 1.00 34.59 226 GLU A N 1
ATOM 1733 C CA . GLU A 1 226 ? 27.554 21.840 -31.787 1.00 34.59 226 GLU A CA 1
ATOM 1734 C C . GLU A 1 226 ? 28.584 20.998 -32.540 1.00 34.59 226 GLU A C 1
ATOM 1736 O O . GLU A 1 226 ? 29.613 20.561 -32.028 1.00 34.59 226 GLU A O 1
ATOM 1741 N N . SER A 1 227 ? 28.176 20.703 -33.762 1.00 34.19 227 SER A N 1
ATOM 1742 C CA . SER A 1 227 ? 28.765 19.891 -34.810 1.00 34.19 227 SER A CA 1
ATOM 1743 C C . SER A 1 227 ? 30.202 20.254 -35.172 1.00 34.19 227 SER A C 1
ATOM 1745 O O . SER A 1 227 ? 30.528 21.415 -35.399 1.00 34.19 227 SER A O 1
ATOM 1747 N N . ASN A 1 228 ? 31.018 19.225 -35.386 1.00 32.19 228 ASN A N 1
ATOM 1748 C CA . ASN A 1 228 ? 32.256 19.321 -36.154 1.00 32.19 228 ASN A CA 1
ATOM 1749 C C . ASN A 1 228 ? 31.927 19.398 -37.664 1.00 32.19 228 ASN A C 1
ATOM 1751 O O . ASN A 1 228 ? 31.055 18.652 -38.121 1.00 32.19 228 ASN A O 1
ATOM 1755 N N . PRO A 1 229 ? 32.662 20.192 -38.461 1.00 37.38 229 PRO A N 1
ATOM 1756 C CA . PRO A 1 229 ? 33.178 19.659 -39.724 1.00 37.38 229 PRO A CA 1
ATOM 1757 C C . PRO A 1 229 ? 34.695 19.909 -39.891 1.00 37.38 229 PRO A C 1
ATOM 1759 O O . PRO A 1 229 ? 35.277 20.732 -39.185 1.00 37.38 229 PRO A O 1
ATOM 1762 N N . PRO A 1 230 ? 35.376 19.170 -40.791 1.00 39.72 230 PRO A N 1
ATOM 1763 C CA . PRO A 1 230 ? 36.822 19.001 -40.728 1.00 39.72 230 PRO A CA 1
ATOM 1764 C C . PRO A 1 230 ? 37.632 20.036 -41.533 1.00 39.72 230 PRO A C 1
ATOM 1766 O O . PRO A 1 230 ? 37.251 20.431 -42.629 1.00 39.72 230 PRO A O 1
ATOM 1769 N N . ASN A 1 231 ? 38.845 20.276 -41.015 1.00 31.83 231 ASN A N 1
ATOM 1770 C CA . ASN A 1 231 ? 40.120 20.529 -41.710 1.00 31.83 231 ASN A CA 1
ATOM 1771 C C . ASN A 1 231 ? 40.412 21.928 -42.305 1.00 31.83 231 ASN A C 1
ATOM 1773 O O . ASN A 1 231 ? 39.812 22.318 -43.298 1.00 31.83 231 ASN A O 1
ATOM 1777 N N . ALA A 1 232 ? 41.452 22.606 -41.788 1.00 30.23 232 ALA A N 1
ATOM 1778 C CA . ALA A 1 232 ? 42.692 22.939 -42.521 1.00 30.23 232 ALA A CA 1
ATOM 1779 C C . ALA A 1 232 ? 43.590 23.937 -41.747 1.00 30.23 232 ALA A C 1
ATOM 1781 O O . ALA A 1 232 ? 43.129 24.959 -41.256 1.00 30.23 232 ALA A O 1
ATOM 1782 N N . SER A 1 233 ? 44.887 23.601 -41.682 1.00 28.89 233 SER A N 1
ATOM 1783 C CA . SER A 1 233 ? 46.097 24.441 -41.544 1.00 28.89 233 SER A CA 1
ATOM 1784 C C . SER A 1 233 ? 45.931 25.961 -41.345 1.00 28.89 233 SER A C 1
ATOM 1786 O O . SER A 1 233 ? 45.337 26.621 -42.191 1.00 28.89 233 SER A O 1
ATOM 1788 N N . THR A 1 234 ? 46.638 26.560 -40.370 1.00 33.19 234 THR A N 1
ATOM 1789 C CA . THR A 1 234 ? 47.886 27.355 -40.566 1.00 33.19 234 THR A CA 1
ATOM 1790 C C . THR A 1 234 ? 48.400 27.922 -39.225 1.00 33.19 234 THR A C 1
ATOM 1792 O O . THR A 1 234 ? 47.637 28.192 -38.305 1.00 33.19 234 THR A O 1
ATOM 1795 N N . ARG A 1 235 ? 49.730 28.035 -39.132 1.00 30.22 235 ARG A N 1
ATOM 1796 C CA . ARG A 1 235 ? 50.563 28.641 -38.076 1.00 30.22 235 ARG A CA 1
ATOM 1797 C C . ARG A 1 235 ? 50.177 30.100 -37.768 1.00 30.22 235 ARG A C 1
ATOM 1799 O O . ARG A 1 235 ? 49.883 30.824 -38.705 1.00 30.22 235 ARG A O 1
ATOM 1806 N N . GLU A 1 236 ? 50.315 30.546 -36.515 1.00 30.53 236 GLU A N 1
ATOM 1807 C CA . GLU A 1 236 ? 51.289 31.570 -36.067 1.00 30.53 236 GLU A CA 1
ATOM 1808 C C . GLU A 1 236 ? 51.025 32.088 -34.634 1.00 30.53 236 GLU A C 1
ATOM 1810 O O . GLU A 1 236 ? 49.999 31.837 -34.014 1.00 30.53 236 GLU A O 1
ATOM 1815 N N . SER A 1 237 ? 52.072 32.716 -34.106 1.00 30.66 237 SER A N 1
ATOM 1816 C CA . SER A 1 237 ? 52.469 33.041 -32.735 1.00 30.66 237 SER A CA 1
ATOM 1817 C C . SER A 1 237 ? 51.855 34.292 -32.077 1.00 30.66 237 SER A C 1
ATOM 1819 O O . SER A 1 237 ? 51.445 35.217 -32.767 1.00 30.66 237 SER A O 1
ATOM 1821 N N . ASN A 1 238 ? 52.049 34.357 -30.747 1.00 29.56 238 ASN A N 1
ATOM 1822 C CA . ASN A 1 238 ? 52.235 35.523 -29.849 1.00 29.56 238 ASN A CA 1
ATOM 1823 C C . ASN A 1 238 ? 51.108 35.935 -28.868 1.00 29.56 238 ASN A C 1
ATOM 1825 O O . ASN A 1 238 ? 50.002 36.308 -29.235 1.00 29.56 238 ASN A O 1
ATOM 1829 N N . SER A 1 239 ? 51.506 35.936 -27.589 1.00 28.34 239 SER A N 1
ATOM 1830 C CA . SER A 1 239 ? 50.966 36.635 -26.398 1.00 28.34 239 SER A CA 1
ATOM 1831 C C . SER A 1 239 ? 51.411 38.122 -26.365 1.00 28.34 239 SER A C 1
ATOM 1833 O O . SER A 1 239 ? 52.273 38.466 -27.176 1.00 28.34 239 SER A O 1
ATOM 1835 N N . PRO A 1 240 ? 51.068 38.974 -25.356 1.00 43.25 240 PRO A N 1
ATOM 1836 C CA . PRO A 1 240 ? 49.943 38.982 -24.393 1.00 43.25 240 PRO A CA 1
ATOM 1837 C C . PRO A 1 240 ? 49.281 40.384 -24.149 1.00 43.25 240 PRO A C 1
ATOM 1839 O O . PRO A 1 240 ? 49.797 41.418 -24.554 1.00 43.25 240 PRO A O 1
ATOM 1842 N N . ASN A 1 241 ? 48.220 40.387 -23.320 1.00 28.70 241 ASN A N 1
ATOM 1843 C CA . ASN A 1 241 ? 47.686 41.463 -22.445 1.00 28.70 241 ASN A CA 1
ATOM 1844 C C . ASN A 1 241 ? 46.972 42.707 -23.028 1.00 28.70 241 ASN A C 1
ATOM 1846 O O . ASN A 1 241 ? 47.565 43.518 -23.727 1.00 28.70 241 ASN A O 1
ATOM 1850 N N . THR A 1 242 ? 45.752 42.984 -22.533 1.00 31.45 242 THR A N 1
ATOM 1851 C CA . THR A 1 242 ? 45.461 44.106 -21.600 1.00 31.45 242 THR A CA 1
ATOM 1852 C C . THR A 1 242 ? 43.988 44.140 -21.151 1.00 31.45 242 THR A C 1
ATOM 1854 O O . THR A 1 242 ? 43.068 43.943 -21.937 1.00 31.45 242 THR A O 1
ATOM 1857 N N . ASN A 1 243 ? 43.788 44.414 -19.857 1.00 32.97 243 ASN A N 1
ATOM 1858 C CA . ASN A 1 243 ? 42.518 44.790 -19.226 1.00 32.97 243 ASN A CA 1
ATOM 1859 C C . ASN A 1 243 ? 42.012 46.145 -19.749 1.00 32.97 243 ASN A C 1
ATOM 1861 O O . ASN A 1 243 ? 42.794 47.092 -19.799 1.00 32.97 243 ASN A O 1
ATOM 1865 N N . MET A 1 244 ? 40.701 46.278 -19.978 1.00 29.75 244 MET A N 1
ATOM 1866 C CA . MET A 1 244 ? 39.982 47.561 -19.958 1.00 29.75 244 MET A CA 1
ATOM 1867 C C . MET A 1 244 ? 38.510 47.344 -19.577 1.00 29.75 244 MET A C 1
ATOM 1869 O O . MET A 1 244 ? 37.849 46.423 -20.052 1.00 29.75 244 MET A O 1
ATOM 1873 N N . LEU A 1 245 ? 38.044 48.204 -18.672 1.00 30.47 245 LEU A N 1
ATOM 1874 C CA . LEU A 1 245 ? 36.704 48.277 -18.092 1.00 30.47 245 LEU A CA 1
ATOM 1875 C C . LEU A 1 245 ? 35.616 48.568 -19.133 1.00 30.47 245 LEU A C 1
ATOM 1877 O O . LEU A 1 245 ? 35.856 49.344 -20.052 1.00 30.47 245 LEU A O 1
ATOM 1881 N N . SER A 1 246 ? 34.388 48.092 -18.891 1.00 29.39 246 SER A N 1
ATOM 1882 C CA . SER A 1 246 ? 33.143 48.817 -19.208 1.00 29.39 246 SER A CA 1
ATOM 1883 C C . SER A 1 246 ? 31.952 48.207 -18.468 1.00 29.39 246 SER A C 1
ATOM 1885 O O . SER A 1 246 ? 31.611 47.042 -18.651 1.00 29.39 246 SER A O 1
ATOM 1887 N N . ALA A 1 247 ? 31.325 49.022 -17.625 1.00 32.03 247 ALA A N 1
ATOM 1888 C CA . ALA A 1 247 ? 30.020 48.767 -17.039 1.00 32.03 247 ALA A CA 1
ATOM 1889 C C . ALA A 1 247 ? 28.921 48.875 -18.108 1.00 32.03 247 ALA A C 1
ATOM 1891 O O . ALA A 1 247 ? 28.975 49.780 -18.937 1.00 32.03 247 ALA A O 1
ATOM 1892 N N . ASN A 1 248 ? 27.889 48.031 -18.034 1.00 29.62 248 ASN A N 1
ATOM 1893 C CA . ASN A 1 248 ? 26.512 48.518 -18.114 1.00 29.62 248 ASN A CA 1
ATOM 1894 C C . ASN A 1 248 ? 25.499 47.470 -17.649 1.00 29.62 248 ASN A C 1
ATOM 1896 O O . ASN A 1 248 ? 25.563 46.293 -17.992 1.00 29.62 248 ASN A O 1
ATOM 1900 N N . ALA A 1 249 ? 24.575 47.960 -16.833 1.00 32.16 249 ALA A N 1
ATOM 1901 C CA . ALA A 1 249 ? 23.451 47.256 -16.258 1.00 32.16 249 ALA A CA 1
ATOM 1902 C C . ALA A 1 249 ? 22.425 46.846 -17.320 1.00 32.16 249 ALA A C 1
ATOM 1904 O O . ALA A 1 249 ? 22.124 47.635 -18.209 1.00 32.16 249 ALA A O 1
ATOM 1905 N N . LEU A 1 250 ? 21.806 45.678 -17.134 1.00 28.53 250 LEU A N 1
ATOM 1906 C CA . LEU A 1 250 ? 20.428 45.414 -17.545 1.00 28.53 250 LEU A CA 1
ATOM 1907 C C . LEU A 1 250 ? 19.810 44.408 -16.570 1.00 28.53 250 LEU A C 1
ATOM 1909 O O . LEU A 1 250 ? 20.066 43.208 -16.587 1.00 28.53 250 LEU A O 1
ATOM 1913 N N . ASN A 1 251 ? 19.007 44.978 -15.682 1.00 32.16 251 ASN A N 1
ATOM 1914 C CA . ASN A 1 251 ? 18.000 44.320 -14.875 1.00 32.16 251 ASN A CA 1
ATOM 1915 C C . ASN A 1 251 ? 17.002 43.589 -15.791 1.00 32.16 251 ASN A C 1
ATOM 1917 O O . ASN A 1 251 ? 16.276 44.246 -16.531 1.00 32.16 251 ASN A O 1
ATOM 1921 N N . THR A 1 252 ? 16.932 42.261 -15.704 1.00 30.23 252 THR A N 1
ATOM 1922 C CA . THR A 1 252 ? 15.685 41.520 -15.931 1.00 30.23 252 THR A CA 1
ATOM 1923 C C . THR A 1 252 ? 15.584 40.437 -14.862 1.00 30.23 252 THR A C 1
ATOM 1925 O O . THR A 1 252 ? 16.259 39.416 -14.896 1.00 30.23 252 THR A O 1
ATOM 1928 N N . SER A 1 253 ? 14.807 40.760 -13.833 1.00 35.41 253 SER A N 1
ATOM 1929 C CA . SER A 1 253 ? 14.000 39.871 -12.999 1.00 35.41 253 SER A CA 1
ATOM 1930 C C . SER A 1 253 ? 14.208 38.368 -13.232 1.00 35.41 253 SER A C 1
ATOM 1932 O O . SER A 1 253 ? 13.451 37.734 -13.967 1.00 35.41 253 SER A O 1
ATOM 1934 N N . ALA A 1 254 ? 15.185 37.774 -12.544 1.00 32.78 254 ALA A N 1
ATOM 1935 C CA . ALA A 1 254 ? 15.133 36.343 -12.275 1.00 32.78 254 ALA A CA 1
ATOM 1936 C C . ALA A 1 254 ? 13.845 36.073 -11.475 1.00 32.78 254 ALA A C 1
ATOM 1938 O O . ALA A 1 254 ? 13.555 36.833 -10.541 1.00 32.78 254 ALA A O 1
ATOM 1939 N N . PRO A 1 255 ? 13.042 35.050 -11.820 1.00 33.88 255 PRO A N 1
ATOM 1940 C CA . PRO A 1 255 ? 11.906 34.697 -10.992 1.00 33.88 255 PRO A CA 1
ATOM 1941 C C . PRO A 1 255 ? 12.449 34.383 -9.601 1.00 33.88 255 PRO A C 1
ATOM 1943 O O . PRO A 1 255 ? 13.354 33.565 -9.447 1.00 33.88 255 PRO A O 1
ATOM 1946 N N . ASN A 1 256 ? 11.924 35.087 -8.601 1.00 33.97 256 ASN A N 1
ATOM 1947 C CA . ASN A 1 256 ? 12.109 34.752 -7.202 1.00 33.97 256 ASN A CA 1
ATOM 1948 C C . ASN A 1 256 ? 11.551 33.337 -7.025 1.00 33.97 256 ASN A C 1
ATOM 1950 O O . ASN A 1 256 ? 10.336 33.151 -6.913 1.00 33.97 256 ASN A O 1
ATOM 1954 N N . ILE A 1 257 ? 12.423 32.333 -7.133 1.00 41.06 257 ILE A N 1
ATOM 1955 C CA . ILE A 1 257 ? 12.071 30.947 -6.877 1.00 41.06 257 ILE A CA 1
ATOM 1956 C C . ILE A 1 257 ? 11.848 30.898 -5.373 1.00 41.06 257 ILE A C 1
ATOM 1958 O O . ILE A 1 257 ? 12.785 30.737 -4.593 1.00 41.06 257 ILE A O 1
ATOM 1962 N N . ASN A 1 258 ? 10.593 31.117 -4.969 1.00 38.38 258 ASN A N 1
ATOM 1963 C CA . ASN A 1 258 ? 10.116 30.753 -3.646 1.00 38.38 258 ASN A CA 1
ATOM 1964 C C . ASN A 1 258 ? 10.707 29.384 -3.318 1.00 38.38 258 ASN A C 1
ATOM 1966 O O . ASN A 1 258 ? 10.688 28.501 -4.176 1.00 38.38 258 ASN A O 1
ATOM 1970 N N . ALA A 1 259 ? 11.229 29.225 -2.105 1.00 39.66 259 ALA A N 1
ATOM 1971 C CA . ALA A 1 259 ? 11.650 27.949 -1.550 1.00 39.66 259 ALA A CA 1
ATOM 1972 C C . ALA A 1 259 ? 10.465 26.962 -1.584 1.00 39.66 259 ALA A C 1
ATOM 1974 O O . ALA A 1 259 ? 9.714 26.809 -0.625 1.00 39.66 259 ALA A O 1
ATOM 1975 N N . GLN A 1 260 ? 10.242 26.349 -2.744 1.00 43.19 260 GLN A N 1
ATOM 1976 C CA . GLN A 1 260 ? 9.224 25.349 -2.997 1.00 43.19 260 GLN A CA 1
ATOM 1977 C C . GLN A 1 260 ? 9.757 24.064 -2.380 1.00 43.19 260 GLN A C 1
ATOM 1979 O O . GLN A 1 260 ? 10.560 23.373 -2.994 1.00 43.19 260 GLN A O 1
ATOM 1984 N N . ASN A 1 261 ? 9.380 23.840 -1.121 1.00 51.03 261 ASN A N 1
ATOM 1985 C CA . ASN A 1 261 ? 9.379 22.575 -0.387 1.00 51.03 261 ASN A CA 1
ATOM 1986 C C . ASN A 1 261 ? 10.150 21.429 -1.085 1.00 51.03 261 ASN A C 1
ATOM 1988 O O . ASN A 1 261 ? 9.553 20.594 -1.773 1.00 51.03 261 ASN A O 1
ATOM 1992 N N . LEU A 1 262 ? 11.480 21.410 -0.910 1.00 50.94 262 LEU A N 1
ATOM 1993 C CA . LEU A 1 262 ? 12.395 20.414 -1.491 1.00 50.94 262 LEU A CA 1
ATOM 1994 C C . LEU A 1 262 ? 12.076 18.968 -1.051 1.00 50.94 262 LEU A C 1
ATOM 1996 O O . LEU A 1 262 ? 12.569 18.026 -1.665 1.00 50.94 262 LEU A O 1
ATOM 2000 N N . ASP A 1 263 ? 11.226 18.788 -0.034 1.00 65.62 263 ASP A N 1
ATOM 2001 C CA . ASP A 1 263 ? 10.808 17.487 0.503 1.00 65.62 263 ASP A CA 1
ATOM 2002 C C . ASP A 1 263 ? 9.479 16.975 -0.076 1.00 65.62 263 ASP A C 1
ATOM 2004 O O . ASP A 1 263 ? 9.010 15.882 0.272 1.00 65.62 263 ASP A O 1
ATOM 2008 N N . SER A 1 264 ? 8.835 17.762 -0.941 1.00 81.19 264 SER A N 1
ATOM 2009 C CA . SER A 1 264 ? 7.546 17.407 -1.529 1.00 81.19 264 SER A CA 1
ATOM 2010 C C . SER A 1 264 ? 7.710 16.324 -2.597 1.00 81.19 264 SER A C 1
ATOM 2012 O O . SER A 1 264 ? 8.479 16.475 -3.531 1.00 81.19 264 SER A O 1
ATOM 2014 N N . ARG A 1 265 ? 6.994 15.205 -2.475 1.00 91.00 265 ARG A N 1
ATOM 2015 C CA . ARG A 1 265 ? 7.037 14.074 -3.418 1.00 91.00 265 ARG A CA 1
ATOM 2016 C C . ARG A 1 265 ? 5.772 14.069 -4.258 1.00 91.00 265 ARG A C 1
ATOM 2018 O O . ARG A 1 265 ? 4.705 14.421 -3.758 1.00 91.00 265 ARG A O 1
ATOM 2025 N N . THR A 1 266 ? 5.885 13.653 -5.513 1.00 94.00 266 THR A N 1
ATOM 2026 C CA . THR A 1 266 ? 4.716 13.381 -6.357 1.00 94.00 266 THR A CA 1
ATOM 2027 C C . THR A 1 266 ? 4.338 11.917 -6.215 1.00 94.00 266 THR A C 1
ATOM 2029 O O . THR A 1 266 ? 5.199 11.040 -6.317 1.00 94.00 266 THR A O 1
ATOM 2032 N N . TYR A 1 267 ? 3.056 11.674 -5.982 1.00 95.62 267 TYR A N 1
ATOM 2033 C CA . TYR A 1 267 ? 2.461 10.354 -5.882 1.00 95.62 267 TYR A CA 1
ATOM 2034 C C . TYR A 1 267 ? 1.420 10.203 -6.977 1.00 95.62 267 TYR A C 1
ATOM 2036 O O . TYR A 1 267 ? 0.469 10.980 -7.032 1.00 95.62 267 TYR A O 1
ATOM 2044 N N . GLU A 1 268 ? 1.584 9.192 -7.817 1.00 95.75 268 GLU A N 1
ATOM 2045 C CA . GLU A 1 268 ? 0.638 8.848 -8.874 1.00 95.75 268 GLU A CA 1
ATOM 2046 C C . GLU A 1 268 ? 0.079 7.455 -8.595 1.00 95.75 268 GLU A C 1
ATOM 2048 O O . GLU A 1 268 ? 0.840 6.500 -8.425 1.00 95.75 268 GLU A O 1
ATOM 2053 N N . ILE A 1 269 ? -1.246 7.350 -8.521 1.00 96.56 269 ILE A N 1
ATOM 2054 C CA . ILE A 1 269 ? -1.961 6.092 -8.313 1.00 96.56 269 ILE A CA 1
ATOM 2055 C C . ILE A 1 269 ? -2.481 5.624 -9.667 1.00 96.56 269 ILE A C 1
ATOM 2057 O O . ILE A 1 269 ? -3.240 6.346 -10.312 1.00 96.56 269 ILE A O 1
ATOM 2061 N N . PHE A 1 270 ? -2.120 4.411 -10.065 1.00 96.75 270 PHE A N 1
ATOM 2062 C CA . PHE A 1 270 ? -2.640 3.743 -11.253 1.00 96.75 270 PHE A CA 1
ATOM 2063 C C . PHE A 1 270 ? -3.482 2.530 -10.849 1.00 96.75 270 PHE A C 1
ATOM 2065 O O . PHE A 1 270 ? -3.114 1.828 -9.904 1.00 96.75 270 PHE A O 1
ATOM 2072 N N . ILE A 1 271 ? -4.584 2.283 -11.560 1.00 94.44 271 ILE A N 1
ATOM 2073 C CA . ILE A 1 271 ? -5.509 1.149 -11.358 1.00 94.44 271 ILE A CA 1
ATOM 2074 C C . ILE A 1 271 ? -5.717 0.335 -12.634 1.00 94.44 271 ILE A C 1
ATOM 2076 O O . ILE A 1 271 ? -5.418 0.867 -13.730 1.00 94.44 271 ILE A O 1
#

Foldseek 3Di:
DWDDFDDFDPPWDFQDKDKDFLVDCVVVLVSVVVLVAQEEEEADGVVLCLQSNLQVNLVVVVVVVVVVVVVVVVVVVVVVVVVVVVVVVVVVVVVVPDPDDDDDDDDDDDDDDDDDDDDDDDDDDDDDDPDDDDDDPPDPFDPGDDACPVPQWDDRPQEIEGECPPHDPVRVVVVVVVVVLPDHHHYRYYSCSVCVVVCVVVVHGYKYKYKAQPDPDPPDDDDDDDDDDDDDDDDDDDDDDDDDDDDDDDDDDDDPPPPPPNRIIMIIMID

Secondary structure (DSSP, 8-state):
-PPPPPPPPTT--EEEEEEEETT--HHHHHHHHHTT-SEEEEE--TTSSHHHHHHHHHHHHHHHHHHHHHHHHHHHHHHHHHHHHHHHHHHHHHTTS---------------------------------------TTSPPPSS----TTSSEEESSSEEEEE-TTS-HHHHHHTTHHHHHTSSSEEEEET-GGGHHHHHHTT--EEEEEEEPPPS--SS-----------------------------------------TTEEEEEEE-

pLDDT: mean 70.25, std 25.54, range [28.34, 98.38]

Radius of gyration: 34.83 Å; chains: 1; bounding box: 98×82×105 Å

Sequence (271 aa):
MMRKIPPISSDATLFASTQAGVENLDMLIKLMLASGKNIFLLSGTLGSGKTTLVQAFLAHIRNQEKSAQNLKIQNLEARNQDAQTKSKNAESSSAESTESNQAESERTESKLAESSSAESTPEPHALSAQTQPQSTPDTPLPAFATSPTFSIMHDYGGVYHYDLYNHSAADLLEMGLLEWLSAPGFHFVEWGEALWDILRHSGFERALIRITIPNTQNLDSDKSTESNPPNASTRESNSPNTNMLSANALNTSAPNINAQNLDSRTYEIFI